Protein AF-A0A0C9UCW7-F1 (afdb_monomer)

Solvent-accessible surface area (backbone atoms only — not comparable to full-atom values): 13904 Å² total; per-residue (Å²): 140,73,69,70,62,65,52,54,57,61,51,59,76,50,68,80,67,6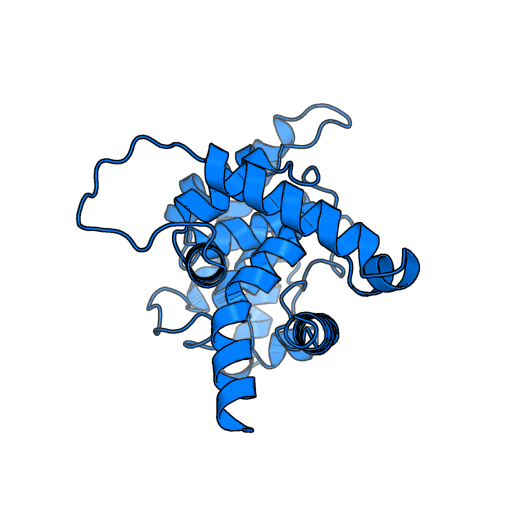1,83,73,72,43,72,81,56,73,83,50,54,68,42,32,43,27,44,17,28,56,47,42,40,68,34,33,22,35,77,17,57,32,49,74,73,65,67,60,83,39,90,41,69,68,52,44,50,55,51,55,77,72,48,62,65,72,41,45,43,35,65,54,65,86,50,74,72,55,95,45,53,49,78,86,49,52,63,59,33,50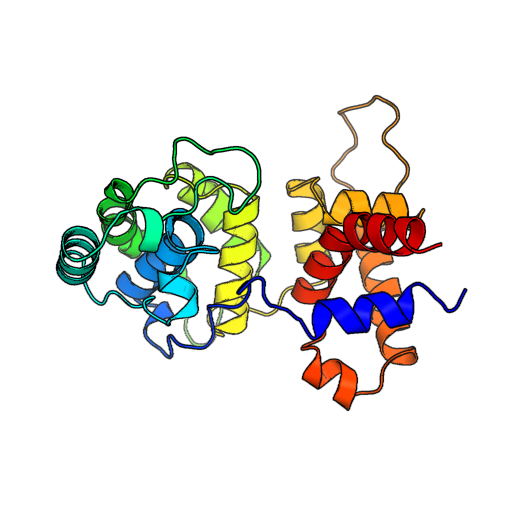,75,46,7,61,60,53,36,57,57,54,67,73,42,67,81,94,50,54,51,47,35,51,60,43,24,52,47,37,35,67,56,22,67,76,38,72,53,33,46,66,69,49,17,49,51,51,34,52,35,32,28,68,56,68,62,27,36,77,68,51,62,66,43,52,22,48,48,38,66,69,62,63,44,46,35,42,52,21,38,31,71,72,68,74,38,79,76,84,78,89,66,92,76,70,70,96,72,42,61,71,50,29,53,48,53,51,51,49,54,53,50,49,62,74,73,43,55,73,65,56,34,57,76,60,55,70,45,72,66,51,47,45,52,50,28,37,43,43,60,63,50,48,57,54,56,60,73,74,107

Radius of gyration: 18.74 Å; Cα contacts (8 Å, |Δi|>4): 284; chains: 1; bounding box: 53×43×48 Å

Nearest PDB structures (foldseek):
  8ji5-assembly1_B  TM=1.552E-01  e=1.753E+00  Aetokthonos hydrillicola Thurmond2011
  4okm-assembly4_D  TM=1.908E-01  e=3.354E+00  Streptomyces pristinaespiralis ATCC 25486

Sequence (247 aa):
MTRPVLCLHADVSKDKDGLLPAREFGDTRVATEGFANACIIRAILFRTEAARQGHVNFPSLDSWSTFVDGHDERFYFNPKAYGNNTKQRLSTNGPIFFESGHYWEEFLASYQGDKKPSFRTTFDWIRTRGAKLPGIGDLTAYLLAGDYVYAGVVMEPEVNEVAYAIYTLKAGAWAGLIHLGILAEREGNRNHKKDTTAIQSALEQIMCHMKNVFTKDERAQMKWDLIMLEHSLCKLKRLKDRVMACI

Secondary structure (DSSP, 8-state):
--HHHHHHHHHHTT-TT----TTTTGGGGSSHHHHHHHHHIIIIITTSHHHHTT----SSHHHHHHHHHTS-HHHH--TTTTSS--TT--GGGHHHHHHHHHHHHHHHHTS-TT----HHHHHHHHHHHHTTSTT--HHHHHHHHHHHHHTTSSPPPPHHHHHHHHHHH-SHHHHHHHHTTSSPP--S-TT-----HHHHHHHHHHHHHHHHHS-HHHHHHTT-SHHHHHHHHHHHHHHHHHHHHT-

Organism: Sphaerobolus stellatus (strain SS14) (NCBI:txid990650)

Mean predicted aligned error: 8.69 Å

Foldseek 3Di:
DPPLVVLLLVVLLCVVQCLQLQPPPAPCCLFLQVQLLLCLCLLAQGPAQCSVVVVRHQPDPVSLVCVPVVDDSRRRGDLQSPHHRAPQSDSVLSVVSSVCSVVSNVVLVVADDLDAAALQVQLVVCQVVVVVRGRSHSVSSNSSSVSCCSNVRHPAHDLVSLLLSCLVVVALLVVLCVVVVQDPDDDPDPDDDPDSPSVSVVLVVVLVVCPVVDDPVSCVSSVPGSSSSSVSSSCSVVSVVVVVVVD

pLDDT: mean 78.22, std 18.04, range [29.7, 96.94]

Structure (mmCIF, N/CA/C/O backbone):
data_AF-A0A0C9UCW7-F1
#
_entry.id   AF-A0A0C9UCW7-F1
#
loop_
_atom_site.group_PDB
_atom_site.id
_atom_site.type_symbol
_atom_site.label_atom_id
_atom_site.label_alt_id
_atom_site.label_comp_id
_atom_site.label_asym_id
_atom_site.label_entity_id
_atom_site.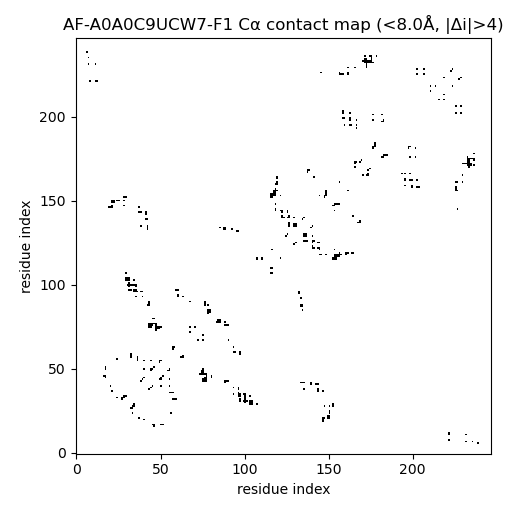label_seq_id
_atom_site.pdbx_PDB_ins_code
_atom_site.Cartn_x
_atom_site.Cartn_y
_atom_site.Cartn_z
_atom_site.occupancy
_atom_site.B_iso_or_equiv
_atom_site.auth_seq_id
_atom_site.auth_comp_id
_atom_site.auth_asym_id
_atom_site.auth_atom_id
_atom_site.pdbx_PDB_model_num
ATOM 1 N N . MET A 1 1 ? -30.332 1.664 14.214 1.00 36.28 1 MET A N 1
ATOM 2 C CA . MET A 1 1 ? -29.010 1.909 13.584 1.00 36.28 1 MET A CA 1
ATOM 3 C C . MET A 1 1 ? -28.554 0.736 12.689 1.00 36.28 1 MET A C 1
ATOM 5 O O . MET A 1 1 ? -27.379 0.423 12.634 1.00 36.28 1 MET A O 1
ATOM 9 N N . THR A 1 2 ? -29.450 0.096 11.929 1.00 34.47 2 THR A N 1
ATOM 10 C CA . THR A 1 2 ? -29.206 -1.210 11.265 1.00 34.47 2 THR A CA 1
ATOM 11 C C . THR A 1 2 ? -28.870 -1.147 9.764 1.00 34.47 2 THR A C 1
ATOM 13 O O . THR A 1 2 ? -28.476 -2.150 9.181 1.00 34.47 2 THR A O 1
ATOM 16 N N . ARG A 1 3 ? -28.989 0.019 9.112 1.00 31.97 3 ARG A N 1
ATOM 17 C CA . ARG A 1 3 ? -28.773 0.185 7.656 1.00 31.97 3 ARG A CA 1
ATOM 18 C C . ARG A 1 3 ? -27.311 0.301 7.165 1.00 31.97 3 ARG A C 1
ATOM 20 O O . ARG A 1 3 ? -27.053 -0.180 6.064 1.00 31.97 3 ARG A O 1
ATOM 27 N N . PRO A 1 4 ? -26.343 0.879 7.908 1.00 29.70 4 PRO A N 1
ATOM 28 C CA . PRO A 1 4 ? -24.961 1.023 7.414 1.00 29.70 4 PRO A CA 1
ATOM 29 C C . PRO A 1 4 ? -24.238 -0.319 7.195 1.00 29.70 4 PRO A C 1
ATOM 31 O O . PRO A 1 4 ? -23.393 -0.444 6.313 1.00 29.70 4 PRO A O 1
ATOM 34 N N . VAL A 1 5 ? -24.609 -1.332 7.981 1.00 33.69 5 VAL A N 1
ATOM 35 C CA . VAL A 1 5 ? -23.942 -2.639 8.075 1.00 33.69 5 VAL A CA 1
ATOM 36 C C . VAL A 1 5 ? -24.180 -3.520 6.842 1.00 33.69 5 VAL A C 1
ATOM 38 O O . VAL A 1 5 ? 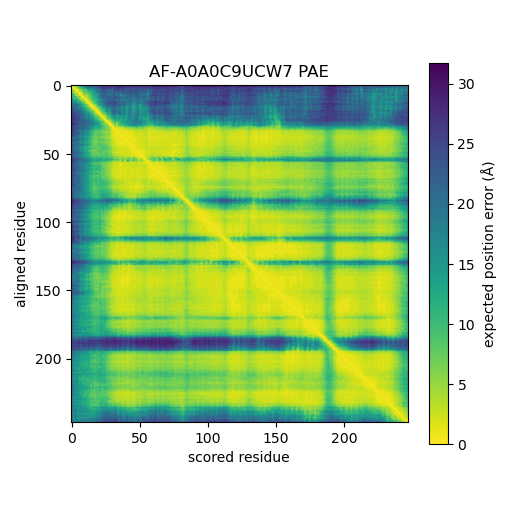-23.239 -4.098 6.305 1.00 33.69 5 VAL A O 1
ATOM 41 N N . LEU A 1 6 ? -25.416 -3.559 6.332 1.00 29.81 6 LEU A N 1
ATOM 42 C CA . LEU A 1 6 ? -25.769 -4.269 5.091 1.00 29.81 6 LEU A CA 1
ATOM 43 C C . LEU A 1 6 ? -25.051 -3.695 3.857 1.00 29.81 6 LEU A C 1
ATOM 45 O O . LEU A 1 6 ? -24.806 -4.406 2.886 1.00 29.81 6 LEU A O 1
ATOM 49 N N . CYS A 1 7 ? -24.684 -2.413 3.903 1.00 34.72 7 CYS A N 1
ATOM 50 C CA . CYS A 1 7 ? -24.036 -1.724 2.792 1.00 34.72 7 CYS A CA 1
ATOM 51 C C . CYS A 1 7 ? -22.522 -2.011 2.728 1.00 34.72 7 CYS A C 1
ATOM 53 O O . CYS A 1 7 ? -21.980 -2.123 1.631 1.00 34.72 7 CYS A O 1
ATOM 55 N N . LEU A 1 8 ? -21.851 -2.205 3.874 1.00 30.16 8 LEU A N 1
ATOM 56 C CA . LEU A 1 8 ? -20.453 -2.668 3.926 1.00 30.16 8 LEU A CA 1
ATOM 57 C C . LEU A 1 8 ? -20.304 -4.070 3.307 1.00 30.16 8 LEU A C 1
ATOM 59 O O . LEU A 1 8 ? -19.376 -4.315 2.543 1.00 30.16 8 LEU A O 1
ATOM 63 N N . HIS A 1 9 ? -21.265 -4.963 3.554 1.00 30.88 9 HIS A N 1
ATOM 64 C CA . HIS A 1 9 ? -21.284 -6.323 3.002 1.00 30.88 9 HIS A CA 1
ATOM 65 C C . HIS A 1 9 ? -21.362 -6.358 1.454 1.00 30.88 9 HIS A C 1
ATOM 67 O O . HIS A 1 9 ? -20.766 -7.219 0.802 1.00 30.88 9 HIS A O 1
ATOM 73 N N . ALA A 1 10 ? -22.063 -5.400 0.834 1.00 30.42 10 ALA A N 1
ATOM 74 C CA . ALA A 1 10 ? -22.282 -5.362 -0.617 1.00 30.42 10 ALA A CA 1
ATOM 75 C C . ALA A 1 10 ? -21.091 -4.820 -1.435 1.00 30.42 10 ALA A C 1
ATOM 77 O O . ALA A 1 10 ? -20.940 -5.207 -2.595 1.00 30.42 10 ALA A O 1
ATOM 78 N N . ASP A 1 11 ? -20.261 -3.944 -0.857 1.00 35.44 11 ASP A N 1
ATOM 79 C CA . ASP A 1 11 ? -19.046 -3.424 -1.508 1.00 35.44 11 ASP A CA 1
ATOM 80 C C . ASP A 1 11 ? -17.813 -4.294 -1.198 1.00 35.44 11 ASP A C 1
ATOM 82 O O . ASP A 1 11 ? -16.973 -4.470 -2.077 1.00 35.44 11 ASP A O 1
ATOM 86 N N . VAL A 1 12 ? -17.733 -4.931 -0.018 1.00 36.75 12 VAL A N 1
ATOM 87 C CA . VAL A 1 12 ? -16.651 -5.888 0.305 1.00 36.75 12 VAL A CA 1
ATOM 88 C C . VAL A 1 12 ? -16.738 -7.157 -0.556 1.00 36.75 12 VAL A C 1
ATOM 90 O O . VAL A 1 12 ? -15.719 -7.659 -1.019 1.00 36.75 12 VAL A O 1
ATOM 93 N N . SER A 1 13 ? -17.949 -7.647 -0.852 1.00 32.16 13 SER A N 1
ATOM 94 C CA . SER A 1 13 ? -18.163 -8.787 -1.769 1.00 32.16 13 SER A CA 1
ATOM 95 C C . SER A 1 13 ? -17.951 -8.444 -3.251 1.00 32.16 13 SER A C 1
ATOM 97 O O . SER A 1 13 ? -17.871 -9.337 -4.095 1.00 32.16 13 SER A O 1
ATOM 99 N N . LYS A 1 14 ? -17.835 -7.153 -3.583 1.00 36.72 14 LYS A N 1
ATOM 100 C CA . LYS A 1 14 ? -17.571 -6.639 -4.929 1.00 36.72 14 LYS A CA 1
ATOM 101 C C . LYS A 1 14 ? -16.254 -5.872 -4.951 1.00 36.72 14 LYS A C 1
ATOM 103 O O . LYS A 1 14 ? -16.239 -4.739 -5.436 1.00 36.72 14 LYS A O 1
ATOM 108 N N . ASP A 1 15 ? -15.147 -6.485 -4.529 1.00 43.28 15 ASP A N 1
ATOM 109 C CA . ASP A 1 15 ? -13.806 -5.998 -4.893 1.00 43.28 15 ASP A CA 1
ATOM 110 C C . ASP A 1 15 ? -13.575 -6.138 -6.417 1.00 43.28 15 ASP A C 1
ATOM 112 O O . ASP A 1 15 ? -12.731 -6.874 -6.913 1.00 43.28 15 ASP A O 1
ATOM 116 N N . LYS A 1 16 ? -14.377 -5.405 -7.197 1.00 40.59 16 LYS A N 1
ATOM 117 C CA . LYS A 1 16 ? -14.210 -5.124 -8.624 1.00 40.59 16 LYS A CA 1
ATOM 118 C C . LYS A 1 16 ? -13.071 -4.131 -8.854 1.00 40.59 16 LYS A C 1
ATOM 120 O O . LYS A 1 16 ? -12.774 -3.791 -9.998 1.00 40.59 16 LYS A O 1
ATOM 125 N N . ASP A 1 17 ? -12.495 -3.609 -7.773 1.00 46.53 17 ASP A N 1
ATOM 126 C CA . ASP A 1 17 ? -11.421 -2.634 -7.800 1.00 46.53 17 ASP A CA 1
ATOM 127 C C . ASP A 1 17 ? -10.050 -3.305 -7.993 1.00 46.53 17 ASP A C 1
ATOM 129 O O . ASP A 1 17 ? -9.079 -2.585 -8.234 1.00 46.53 17 ASP A O 1
ATOM 133 N N . GLY A 1 18 ? -9.980 -4.648 -7.948 1.00 48.56 18 GLY A N 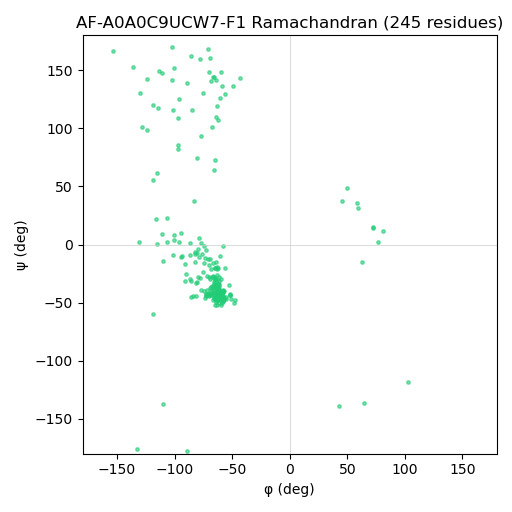1
ATOM 134 C CA . GLY A 1 18 ? -8.757 -5.416 -8.195 1.00 48.56 18 GLY A CA 1
ATOM 135 C C . GLY A 1 18 ? -7.656 -5.037 -7.212 1.00 48.56 18 GLY A C 1
ATOM 136 O O . GLY A 1 18 ? -6.484 -4.977 -7.580 1.00 48.56 18 GLY A O 1
ATOM 137 N N . LEU A 1 19 ? -8.041 -4.661 -5.987 1.00 44.34 19 LEU A N 1
ATOM 138 C CA . LEU A 1 19 ? -7.133 -4.062 -5.018 1.00 44.34 19 LEU A CA 1
ATOM 139 C C . LEU A 1 19 ? -6.250 -5.079 -4.320 1.00 44.34 19 LEU A C 1
ATOM 141 O O . LEU A 1 19 ? -5.285 -4.652 -3.699 1.00 44.34 19 LEU A O 1
ATOM 145 N N . LEU A 1 20 ? -6.519 -6.372 -4.482 1.00 48.31 20 LEU A N 1
ATOM 146 C CA . LEU A 1 20 ? -5.667 -7.460 -4.021 1.00 48.31 20 LEU A CA 1
ATOM 147 C C . LEU A 1 20 ? -5.120 -8.264 -5.218 1.00 48.31 20 LEU A C 1
ATOM 149 O O . LEU A 1 20 ? -5.403 -9.457 -5.322 1.00 48.31 20 LEU A O 1
ATOM 153 N N . PRO A 1 21 ? -4.329 -7.657 -6.131 1.00 43.69 21 PRO A N 1
ATOM 154 C CA . PRO A 1 21 ? -3.695 -8.393 -7.239 1.00 43.69 21 PRO A CA 1
ATOM 155 C C . PRO A 1 21 ? -2.688 -9.435 -6.717 1.00 43.69 21 PRO A C 1
ATOM 157 O O . PRO A 1 21 ? -2.256 -10.361 -7.396 1.00 43.69 21 PRO A O 1
ATOM 160 N N . ALA A 1 22 ? -2.321 -9.290 -5.452 1.00 44.56 22 ALA A N 1
ATOM 161 C CA . ALA A 1 22 ? -1.230 -9.941 -4.790 1.00 44.56 22 ALA A CA 1
ATOM 162 C C . ALA A 1 22 ? -1.549 -11.354 -4.282 1.00 44.56 22 ALA A C 1
ATOM 164 O O . ALA A 1 22 ? -0.964 -11.757 -3.287 1.00 44.56 22 ALA A O 1
ATOM 165 N N . ARG A 1 23 ? -2.326 -12.197 -4.967 1.00 45.34 23 ARG A N 1
ATOM 166 C CA . ARG A 1 23 ? -2.323 -13.651 -4.652 1.00 45.34 23 ARG A CA 1
ATOM 167 C C . ARG A 1 23 ? -1.692 -14.540 -5.724 1.00 45.34 23 ARG A C 1
ATOM 169 O O . ARG A 1 23 ? -1.294 -15.649 -5.401 1.00 45.34 23 ARG A O 1
ATOM 176 N N . GLU A 1 24 ? -1.463 -14.034 -6.933 1.00 43.66 24 GLU A N 1
ATOM 177 C CA . GLU A 1 24 ? -1.055 -14.872 -8.077 1.00 43.66 24 GLU A CA 1
ATOM 178 C C . GLU A 1 24 ? 0.463 -14.979 -8.320 1.00 43.66 24 GLU A C 1
ATOM 180 O O . GLU A 1 24 ? 0.881 -15.548 -9.318 1.00 43.66 24 GLU A O 1
ATOM 185 N N . PHE A 1 25 ? 1.313 -14.492 -7.406 1.00 46.88 25 PHE A N 1
ATOM 186 C CA . PHE A 1 25 ? 2.774 -14.414 -7.657 1.00 46.88 25 PHE A CA 1
ATOM 187 C C . PHE A 1 25 ? 3.635 -15.372 -6.821 1.00 46.88 25 PHE A C 1
ATOM 189 O O . PHE A 1 25 ? 4.848 -15.240 -6.853 1.00 46.88 25 PHE A O 1
ATOM 196 N N . GLY A 1 26 ? 3.050 -16.317 -6.074 1.00 45.84 26 GLY A N 1
ATOM 197 C CA . GLY A 1 26 ? 3.812 -17.357 -5.353 1.00 45.84 26 GLY A CA 1
ATOM 198 C C . GLY A 1 26 ? 5.086 -16.859 -4.638 1.00 45.84 26 GLY A C 1
ATOM 199 O O . GLY A 1 26 ? 5.091 -15.767 -4.063 1.00 45.84 26 GLY A O 1
ATOM 200 N N . ASP A 1 27 ? 6.160 -17.650 -4.721 1.00 47.28 27 ASP A N 1
ATOM 201 C CA . ASP A 1 27 ? 7.468 -17.400 -4.088 1.00 47.28 27 ASP A CA 1
ATOM 202 C C . ASP A 1 27 ? 8.336 -16.326 -4.784 1.00 47.28 27 ASP A C 1
ATOM 204 O O . ASP A 1 27 ? 9.352 -15.906 -4.232 1.00 47.28 27 ASP A O 1
ATOM 208 N N . THR A 1 28 ? 7.960 -15.810 -5.964 1.00 54.97 28 THR A N 1
ATOM 209 C CA . THR A 1 28 ? 8.817 -14.883 -6.743 1.00 54.97 28 THR A CA 1
ATOM 210 C C . THR A 1 28 ? 8.831 -13.445 -6.213 1.00 54.97 28 THR A C 1
ATOM 212 O O . THR A 1 28 ? 9.495 -12.574 -6.762 1.00 54.97 28 THR A O 1
ATOM 215 N N . ARG A 1 29 ? 8.116 -13.165 -5.119 1.00 59.03 29 ARG A N 1
ATOM 216 C CA . ARG A 1 29 ? 7.924 -11.810 -4.556 1.00 59.03 29 ARG A CA 1
ATOM 217 C C . ARG A 1 29 ? 9.055 -11.307 -3.673 1.00 59.03 29 ARG A C 1
ATOM 219 O O . ARG A 1 29 ? 9.090 -10.122 -3.341 1.00 59.03 29 ARG A O 1
ATOM 226 N N . VAL A 1 30 ? 9.920 -12.218 -3.246 1.00 60.09 30 VAL A N 1
ATOM 227 C CA . VAL A 1 30 ? 11.149 -11.889 -2.519 1.00 60.09 30 VAL A CA 1
ATOM 228 C C . VAL A 1 30 ? 12.215 -11.384 -3.494 1.00 60.09 30 VAL A C 1
ATOM 230 O O . VAL A 1 30 ? 13.036 -10.557 -3.114 1.00 60.09 30 VAL A O 1
ATOM 233 N N . ALA A 1 31 ? 12.157 -11.836 -4.747 1.00 69.75 31 ALA A N 1
ATOM 234 C CA . ALA A 1 31 ? 13.117 -11.495 -5.782 1.00 69.75 31 ALA A CA 1
ATOM 235 C C . ALA A 1 31 ? 12.888 -10.091 -6.370 1.00 69.75 31 ALA A C 1
ATOM 237 O O . ALA A 1 31 ? 11.791 -9.519 -6.296 1.00 69.75 31 ALA A O 1
ATOM 238 N N . THR A 1 32 ? 13.939 -9.556 -6.985 1.00 77.38 32 THR A N 1
ATOM 239 C CA . THR A 1 32 ? 13.999 -8.263 -7.680 1.00 77.38 32 THR A CA 1
ATOM 240 C C . THR A 1 32 ? 12.824 -8.074 -8.638 1.00 77.38 32 THR A C 1
ATOM 242 O O . THR A 1 32 ? 12.137 -7.049 -8.600 1.00 77.38 32 THR A O 1
ATOM 245 N N . GLU A 1 33 ? 12.535 -9.077 -9.466 1.00 79.44 33 GLU A N 1
ATOM 246 C CA . GLU A 1 33 ? 11.423 -9.058 -10.412 1.00 79.44 33 GLU A CA 1
ATOM 247 C C . GLU A 1 33 ? 10.067 -9.025 -9.702 1.00 79.44 33 GLU A C 1
ATOM 249 O O . GLU A 1 33 ? 9.146 -8.351 -10.159 1.00 79.44 33 GLU A O 1
ATOM 254 N N . GLY A 1 34 ? 9.937 -9.672 -8.544 1.00 84.19 34 GLY A N 1
ATOM 255 C CA . GLY A 1 34 ? 8.726 -9.634 -7.732 1.00 84.19 34 GLY A CA 1
ATOM 256 C C . GLY A 1 34 ? 8.382 -8.227 -7.256 1.00 84.19 34 GLY A C 1
ATOM 257 O O . GLY A 1 34 ? 7.225 -7.805 -7.336 1.00 84.19 34 GLY A O 1
ATOM 258 N N . PHE A 1 35 ? 9.394 -7.477 -6.813 1.00 87.75 35 PHE A N 1
ATOM 259 C CA . PHE A 1 35 ? 9.235 -6.069 -6.450 1.00 87.75 35 PHE A CA 1
ATOM 260 C C . PHE A 1 35 ? 8.891 -5.194 -7.649 1.00 87.75 35 PHE A C 1
ATOM 262 O O . PHE A 1 35 ? 7.942 -4.407 -7.586 1.00 87.75 35 PHE A O 1
ATOM 269 N N . ALA A 1 36 ? 9.589 -5.389 -8.769 1.00 89.62 36 ALA A N 1
ATOM 270 C CA . ALA A 1 36 ? 9.302 -4.662 -9.997 1.00 89.62 36 ALA A CA 1
ATOM 271 C C . ALA A 1 36 ? 7.847 -4.864 -10.449 1.00 89.62 36 ALA A C 1
ATOM 273 O O . ALA A 1 36 ? 7.145 -3.892 -10.726 1.00 89.62 36 ALA A O 1
ATOM 274 N N . ASN A 1 37 ? 7.359 -6.107 -10.432 1.00 88.81 37 ASN A N 1
ATOM 275 C CA . ASN A 1 37 ? 5.978 -6.440 -10.771 1.00 88.81 37 ASN A CA 1
ATOM 276 C C . ASN A 1 37 ? 4.970 -5.770 -9.837 1.00 88.81 37 ASN A C 1
ATOM 278 O O . ASN A 1 37 ? 4.021 -5.145 -10.311 1.00 88.81 37 ASN A O 1
ATOM 282 N N . ALA A 1 38 ? 5.186 -5.826 -8.520 1.00 88.62 38 ALA A N 1
ATOM 283 C CA . ALA A 1 38 ? 4.303 -5.165 -7.562 1.00 88.62 38 ALA A CA 1
ATOM 284 C C . ALA A 1 38 ? 4.208 -3.651 -7.839 1.00 88.62 38 ALA A C 1
ATOM 286 O O . ALA A 1 38 ? 3.108 -3.086 -7.903 1.00 88.62 38 ALA A O 1
ATOM 287 N N . CYS A 1 39 ? 5.347 -3.000 -8.097 1.00 90.50 39 CYS A N 1
ATOM 288 C CA . CYS A 1 39 ? 5.389 -1.595 -8.488 1.00 90.50 39 CYS A CA 1
ATOM 289 C C . CYS A 1 39 ? 4.683 -1.338 -9.824 1.00 90.50 39 CYS A C 1
ATOM 291 O O . CYS A 1 39 ? 3.856 -0.432 -9.884 1.00 90.50 39 CYS A O 1
ATOM 293 N N . ILE A 1 40 ? 4.933 -2.130 -10.870 1.00 90.44 40 ILE A N 1
ATOM 294 C CA . ILE A 1 40 ? 4.279 -1.996 -12.183 1.00 90.44 40 ILE A CA 1
ATOM 295 C C . ILE A 1 40 ? 2.761 -2.119 -12.044 1.00 90.44 40 ILE A C 1
ATOM 297 O O . ILE A 1 40 ? 2.016 -1.287 -12.567 1.00 90.44 40 ILE A O 1
ATOM 301 N N . ILE A 1 41 ? 2.281 -3.098 -11.281 1.00 88.81 41 ILE A N 1
ATOM 302 C CA . ILE A 1 41 ? 0.850 -3.306 -11.066 1.00 88.81 41 ILE A CA 1
ATOM 303 C C . ILE A 1 41 ? 0.235 -2.090 -10.389 1.00 88.81 41 ILE A C 1
ATOM 305 O O . ILE A 1 41 ? -0.766 -1.550 -10.860 1.00 88.81 41 ILE A O 1
ATOM 309 N N . ARG A 1 42 ? 0.832 -1.615 -9.295 1.00 87.69 42 ARG A N 1
ATOM 310 C CA . ARG A 1 42 ? 0.263 -0.505 -8.529 1.00 87.69 42 ARG A CA 1
ATOM 311 C C . ARG A 1 42 ? 0.433 0.843 -9.218 1.00 87.69 42 ARG A C 1
ATOM 313 O O . ARG A 1 42 ? -0.502 1.646 -9.209 1.00 87.69 42 ARG A O 1
ATOM 320 N N . ALA A 1 43 ? 1.581 1.095 -9.834 1.00 88.38 43 ALA A N 1
ATOM 321 C CA . ALA A 1 43 ? 1.931 2.373 -10.438 1.00 88.38 43 ALA A CA 1
ATOM 322 C C . ALA A 1 43 ? 1.449 2.512 -11.882 1.00 88.38 43 ALA A C 1
ATOM 324 O O . ALA A 1 43 ? 1.130 3.626 -12.277 1.00 88.38 43 ALA A O 1
ATOM 325 N N . ILE A 1 44 ? 1.328 1.434 -12.657 1.00 89.12 44 ILE A N 1
ATOM 326 C CA . ILE A 1 44 ? 1.005 1.506 -14.092 1.00 89.12 44 ILE A CA 1
ATOM 327 C C . ILE A 1 44 ? -0.314 0.783 -14.383 1.00 89.12 44 ILE A C 1
ATOM 329 O O . ILE A 1 44 ? -1.280 1.432 -14.791 1.00 89.12 44 ILE A O 1
ATOM 333 N N . LEU A 1 45 ? -0.400 -0.517 -14.078 1.00 88.31 45 LEU A N 1
ATOM 334 C CA . LEU A 1 45 ? -1.520 -1.372 -14.502 1.00 88.31 45 LEU A CA 1
ATOM 335 C C . LEU A 1 45 ? -2.788 -1.246 -13.639 1.00 88.31 45 LEU A C 1
ATOM 337 O O . LEU A 1 45 ? -3.824 -1.827 -13.953 1.00 88.31 45 LEU A O 1
ATOM 341 N N . PHE A 1 46 ? -2.752 -0.518 -12.524 1.00 86.00 46 PHE A N 1
ATOM 342 C CA . PHE A 1 46 ? -3.889 -0.506 -11.606 1.00 86.00 46 PHE A CA 1
ATOM 343 C C . PHE A 1 46 ? -5.163 0.023 -12.290 1.00 86.00 46 PHE A C 1
ATOM 345 O O . PHE A 1 46 ? -5.173 1.133 -12.833 1.00 86.00 46 PHE A O 1
ATOM 352 N N . ARG A 1 47 ? -6.249 -0.766 -12.215 1.00 83.06 47 ARG A N 1
ATOM 353 C CA . ARG A 1 47 ? -7.549 -0.541 -12.884 1.00 83.06 47 ARG A CA 1
ATOM 354 C C . ARG A 1 47 ? -7.472 -0.433 -14.413 1.00 83.06 47 ARG A C 1
ATOM 356 O O . ARG A 1 47 ? -8.222 0.356 -15.001 1.00 83.06 47 ARG A O 1
ATOM 363 N N . THR A 1 48 ? -6.592 -1.195 -15.047 1.00 85.69 48 THR A N 1
ATOM 364 C CA . THR A 1 48 ? -6.497 -1.299 -16.510 1.00 85.69 48 THR A CA 1
ATOM 365 C C . THR A 1 48 ? -7.127 -2.593 -17.002 1.00 85.69 48 THR A C 1
ATOM 367 O O . THR A 1 48 ? -7.505 -3.450 -16.201 1.00 85.69 48 THR A O 1
ATOM 370 N N . GLU A 1 49 ? -7.290 -2.719 -18.315 1.00 86.44 49 GLU A N 1
ATOM 371 C CA . GLU A 1 49 ? -7.817 -3.946 -18.906 1.00 86.44 49 GLU A CA 1
ATOM 372 C C . GLU A 1 49 ? -6.793 -5.084 -18.828 1.00 86.44 49 GLU A C 1
ATOM 374 O O . GLU A 1 49 ? -7.151 -6.193 -18.443 1.00 86.44 49 GLU A O 1
ATOM 379 N N . ALA A 1 50 ? -5.510 -4.778 -19.039 1.00 85.44 50 ALA A N 1
ATOM 380 C CA . ALA A 1 50 ? -4.412 -5.722 -18.844 1.00 85.44 50 ALA A CA 1
ATOM 381 C C . ALA A 1 50 ? -4.451 -6.400 -17.464 1.00 85.44 50 ALA A C 1
ATOM 383 O O . ALA A 1 50 ? -4.378 -7.625 -17.365 1.00 85.44 50 ALA A O 1
ATOM 384 N N . ALA A 1 51 ? -4.643 -5.614 -16.397 1.00 82.81 51 ALA A N 1
ATOM 385 C CA . ALA A 1 51 ? -4.731 -6.151 -15.043 1.00 82.81 51 ALA A CA 1
ATOM 386 C C . ALA A 1 51 ? -5.972 -7.033 -14.826 1.00 82.81 51 ALA A C 1
ATOM 388 O O . ALA A 1 51 ? -5.899 -8.010 -14.087 1.00 82.81 51 ALA A O 1
ATOM 389 N N . ARG A 1 52 ? -7.108 -6.723 -15.470 1.00 80.56 52 ARG A N 1
ATOM 390 C CA . ARG A 1 52 ? -8.325 -7.555 -15.379 1.00 80.56 52 ARG A CA 1
ATOM 391 C C . ARG A 1 52 ? -8.176 -8.898 -16.081 1.00 80.56 52 ARG A C 1
ATOM 393 O O . ARG A 1 52 ? -8.812 -9.858 -15.665 1.00 80.56 52 ARG A O 1
ATOM 400 N N . GLN A 1 53 ? -7.361 -8.946 -17.129 1.00 79.00 53 GLN A N 1
ATOM 401 C CA . GLN A 1 53 ? -7.095 -10.154 -17.908 1.00 79.00 53 GLN A CA 1
ATOM 402 C C . GLN A 1 53 ? -5.954 -11.007 -17.327 1.00 79.00 53 GLN A C 1
ATOM 404 O O . GLN A 1 53 ? -5.624 -12.042 -17.894 1.00 79.00 53 GLN A O 1
ATOM 409 N N . GLY A 1 54 ? -5.355 -10.601 -16.198 1.00 69.94 54 GLY A N 1
ATOM 410 C CA . GLY A 1 54 ? -4.275 -11.350 -15.543 1.00 69.94 54 GLY A CA 1
ATOM 411 C C . GLY A 1 54 ? -2.887 -11.140 -16.161 1.00 69.94 54 GLY A C 1
ATOM 412 O O . GLY A 1 54 ? -1.941 -11.841 -15.806 1.00 69.94 54 GLY A O 1
ATOM 413 N N . HIS A 1 55 ? -2.714 -10.159 -17.054 1.00 65.50 55 HIS A N 1
ATOM 414 C CA . HIS A 1 55 ? -1.407 -9.803 -17.619 1.00 65.50 55 HIS A CA 1
ATOM 415 C C . HIS A 1 55 ? -0.615 -8.926 -16.646 1.00 65.50 55 HIS A C 1
ATOM 417 O O . HIS A 1 55 ? -0.531 -7.708 -16.807 1.00 65.50 55 HIS A O 1
ATOM 423 N N . VAL A 1 56 ? -0.089 -9.546 -15.590 1.00 72.19 56 VAL A N 1
ATOM 424 C CA . VAL A 1 56 ? 0.515 -8.818 -14.463 1.00 72.19 56 VAL A CA 1
ATOM 425 C C . VAL A 1 56 ? 1.894 -9.327 -14.044 1.00 72.19 56 VAL A C 1
ATOM 427 O O . VAL A 1 56 ? 2.448 -8.786 -13.093 1.00 72.19 56 VAL A O 1
ATOM 430 N N . ASN A 1 57 ? 2.453 -10.330 -14.732 1.00 83.00 57 ASN A N 1
ATOM 431 C CA . ASN A 1 57 ? 3.749 -10.920 -14.396 1.00 83.00 57 ASN A CA 1
ATOM 432 C C . ASN A 1 57 ? 4.780 -10.769 -15.522 1.00 83.00 57 ASN A C 1
ATOM 434 O O . ASN A 1 57 ? 4.593 -11.289 -16.622 1.00 83.00 57 ASN A O 1
ATOM 438 N N . PHE A 1 58 ? 5.884 -10.102 -15.205 1.00 87.19 58 PHE A N 1
ATOM 439 C CA . PHE A 1 58 ? 7.000 -9.782 -16.085 1.00 87.19 58 PHE A CA 1
ATOM 440 C C . PHE A 1 58 ? 8.294 -10.323 -15.459 1.00 87.19 58 PHE A C 1
ATOM 442 O O . PHE A 1 58 ? 8.843 -9.678 -14.563 1.00 87.19 58 PHE A O 1
ATOM 449 N N . PRO A 1 59 ? 8.794 -11.501 -15.877 1.00 86.31 59 PRO A N 1
ATOM 450 C CA . PRO A 1 59 ? 10.004 -12.096 -15.296 1.00 86.31 59 PRO A CA 1
ATOM 451 C C . PRO A 1 59 ? 11.285 -11.293 -15.569 1.00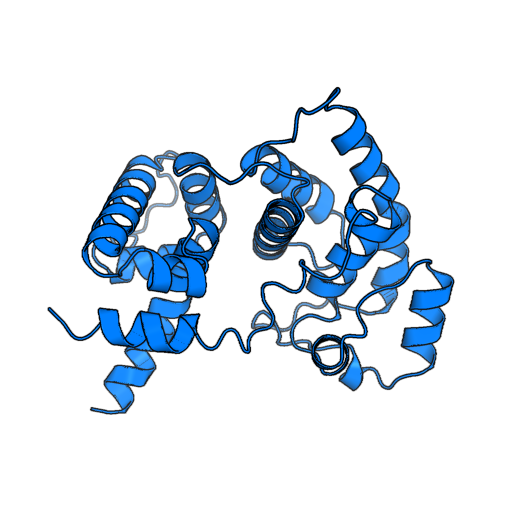 86.31 59 PRO A C 1
ATOM 453 O O . PRO A 1 59 ? 12.308 -11.532 -14.939 1.00 86.31 59 PRO A O 1
ATOM 456 N N . SER A 1 60 ? 11.260 -10.362 -16.523 1.00 90.88 60 SER A N 1
ATOM 457 C CA . SER A 1 60 ? 12.414 -9.539 -16.890 1.00 90.88 60 SER A CA 1
ATOM 458 C C . SER A 1 60 ? 11.998 -8.195 -17.483 1.00 90.88 60 SER A C 1
ATOM 460 O O . SER A 1 60 ? 10.854 -8.018 -17.917 1.00 90.88 60 SER A O 1
ATOM 462 N N . LEU A 1 61 ? 12.953 -7.270 -17.587 1.00 92.56 61 LEU A N 1
ATOM 463 C CA . LEU A 1 61 ? 12.742 -6.013 -18.300 1.00 92.56 61 LEU A CA 1
ATOM 464 C C . LEU A 1 61 ? 12.339 -6.247 -19.765 1.00 92.56 61 LEU A C 1
ATOM 466 O O . LEU A 1 61 ? 11.415 -5.602 -20.247 1.00 92.56 61 LEU A O 1
ATOM 470 N N . ASP A 1 62 ? 12.949 -7.220 -20.444 1.00 95.31 62 ASP A N 1
ATOM 471 C CA . ASP A 1 62 ? 12.602 -7.557 -21.832 1.00 95.31 62 ASP A CA 1
ATOM 472 C C . ASP A 1 62 ? 11.154 -8.040 -21.965 1.00 95.31 62 ASP A C 1
ATOM 474 O O . ASP A 1 62 ? 10.466 -7.693 -22.927 1.00 95.31 62 ASP A O 1
ATOM 478 N N . SER A 1 63 ? 10.658 -8.801 -20.982 1.00 92.69 63 SER A N 1
ATOM 479 C CA . SER A 1 63 ? 9.259 -9.245 -20.968 1.00 92.69 63 SER A CA 1
ATOM 480 C C . SER A 1 63 ? 8.282 -8.080 -20.777 1.00 92.69 63 SER A C 1
ATOM 482 O O . SER A 1 63 ? 7.229 -8.055 -21.415 1.00 92.69 63 SER A O 1
ATOM 484 N N . TRP A 1 64 ? 8.648 -7.086 -19.960 1.00 93.06 64 TRP A N 1
ATOM 485 C CA . TRP A 1 64 ? 7.883 -5.849 -19.809 1.00 93.06 64 TRP A CA 1
ATOM 486 C C . TRP A 1 64 ? 7.893 -5.023 -21.099 1.00 93.06 64 TRP A C 1
ATOM 488 O O . TRP A 1 64 ? 6.833 -4.608 -21.561 1.00 93.06 64 TRP A O 1
ATOM 498 N N . SER A 1 65 ? 9.062 -4.829 -21.713 1.00 94.19 65 SER A N 1
ATOM 499 C CA . SER A 1 65 ? 9.196 -4.089 -22.973 1.00 94.19 65 SER A CA 1
ATOM 500 C C . SER A 1 65 ? 8.386 -4.742 -24.093 1.00 94.19 65 SER A C 1
ATOM 502 O O . SER A 1 65 ? 7.578 -4.076 -24.729 1.00 94.19 65 SER A O 1
ATOM 504 N N . THR A 1 66 ? 8.489 -6.067 -24.246 1.00 94.88 66 THR A N 1
ATOM 505 C CA . THR A 1 66 ? 7.701 -6.836 -25.228 1.00 94.88 66 THR A CA 1
ATOM 506 C C . THR A 1 66 ? 6.197 -6.656 -25.011 1.00 94.88 66 THR A C 1
ATOM 508 O O . THR A 1 66 ? 5.435 -6.524 -25.967 1.00 94.88 66 THR A O 1
ATOM 511 N N . PHE A 1 67 ? 5.752 -6.638 -23.751 1.00 93.44 67 PHE A N 1
ATOM 512 C CA . PHE A 1 67 ? 4.352 -6.401 -23.420 1.00 93.44 67 PHE A CA 1
ATOM 513 C C . PHE A 1 67 ? 3.896 -4.988 -23.804 1.00 93.44 67 PHE A C 1
ATOM 515 O O . PHE A 1 67 ? 2.833 -4.847 -24.406 1.00 93.44 67 PHE A O 1
ATOM 522 N N . VAL A 1 68 ? 4.688 -3.963 -23.481 1.00 93.12 68 VAL A N 1
ATOM 523 C CA . VAL A 1 68 ? 4.382 -2.563 -23.815 1.00 93.12 68 VAL A CA 1
ATOM 524 C C . VAL A 1 68 ? 4.355 -2.351 -25.329 1.00 93.12 68 VAL A C 1
ATOM 526 O O . VAL A 1 68 ? 3.402 -1.766 -25.832 1.00 93.12 68 VAL A O 1
ATOM 529 N N . ASP A 1 69 ? 5.337 -2.883 -26.057 1.00 93.38 69 ASP A N 1
ATOM 530 C CA . ASP A 1 69 ? 5.437 -2.745 -27.516 1.00 93.38 69 ASP A CA 1
ATOM 531 C C . ASP A 1 69 ? 4.309 -3.487 -28.253 1.00 93.38 69 ASP A C 1
ATOM 533 O O . ASP A 1 69 ? 3.901 -3.099 -29.349 1.00 93.38 69 ASP A O 1
ATOM 537 N N . GLY A 1 70 ? 3.786 -4.558 -27.649 1.00 93.06 70 GLY A N 1
ATOM 538 C CA . GLY A 1 70 ? 2.721 -5.383 -28.217 1.00 93.06 70 GLY A CA 1
ATOM 539 C C . GLY A 1 70 ? 1.297 -4.855 -28.017 1.00 93.06 70 GLY A C 1
ATOM 540 O O . GLY A 1 70 ? 0.368 -5.450 -28.564 1.00 93.06 70 GLY A O 1
ATOM 541 N N . HIS A 1 71 ? 1.086 -3.783 -27.243 1.00 92.25 71 HIS A N 1
ATOM 542 C CA . HIS A 1 71 ? -0.256 -3.326 -26.857 1.00 92.25 71 HIS A CA 1
ATOM 543 C C . HIS A 1 71 ? -0.439 -1.803 -26.972 1.00 92.25 71 HIS A C 1
ATOM 545 O O . HIS A 1 71 ? 0.492 -1.024 -26.811 1.00 92.25 71 HIS A O 1
ATOM 551 N N . ASP A 1 72 ? -1.679 -1.353 -27.202 1.00 91.31 72 ASP A N 1
ATOM 552 C CA . ASP A 1 72 ? -2.039 0.073 -27.114 1.00 91.31 72 ASP A CA 1
ATOM 553 C C . ASP A 1 72 ? -1.966 0.550 -25.655 1.00 91.31 72 ASP A C 1
ATOM 555 O O . ASP A 1 72 ? -2.422 -0.147 -24.748 1.00 91.31 72 ASP A O 1
ATOM 559 N N . GLU A 1 73 ? -1.467 1.765 -25.416 1.00 88.62 73 GLU A N 1
ATOM 560 C CA . GLU A 1 73 ? -1.307 2.318 -24.065 1.00 88.62 73 GLU A CA 1
ATOM 561 C C . GLU A 1 73 ? -2.595 2.270 -23.227 1.00 88.62 73 GLU A C 1
ATOM 563 O O . GLU A 1 73 ? -2.553 1.977 -22.031 1.00 88.62 73 GLU A O 1
ATOM 568 N N . ARG A 1 74 ? -3.773 2.452 -23.836 1.00 88.06 74 ARG A N 1
ATOM 569 C CA . ARG A 1 74 ? -5.066 2.398 -23.127 1.00 88.06 74 ARG A CA 1
ATOM 570 C C . ARG A 1 74 ? -5.380 1.016 -22.554 1.00 88.06 74 ARG A C 1
ATOM 572 O O . ARG A 1 74 ? -6.212 0.917 -21.650 1.00 88.06 74 ARG A O 1
ATOM 579 N N . PHE A 1 75 ? -4.744 -0.040 -23.060 1.00 88.94 75 PHE A N 1
ATOM 580 C CA . PHE A 1 75 ? -4.896 -1.399 -22.547 1.00 88.94 75 PHE A CA 1
ATOM 581 C C . PHE A 1 75 ? -4.258 -1.556 -21.164 1.00 88.94 75 PHE A C 1
ATOM 583 O O . PHE A 1 75 ? -4.857 -2.158 -20.268 1.00 88.94 75 PHE A O 1
ATOM 590 N N . TYR A 1 76 ? -3.073 -0.975 -20.971 1.00 86.56 76 TYR A N 1
ATOM 591 C CA . TYR A 1 76 ? -2.243 -1.184 -19.786 1.00 86.56 76 TYR A CA 1
ATOM 592 C C . TYR A 1 76 ? -2.035 0.071 -18.931 1.00 86.56 76 TYR A C 1
ATOM 594 O O . TYR A 1 76 ? -1.380 -0.009 -17.895 1.00 86.56 76 TYR A O 1
ATOM 602 N N . PHE A 1 77 ? -2.607 1.218 -19.300 1.00 87.12 77 PHE A N 1
ATOM 603 C CA . PHE A 1 77 ? -2.471 2.460 -18.547 1.00 87.12 77 PHE A CA 1
ATOM 604 C C . PHE A 1 77 ? -3.820 3.136 -18.267 1.00 87.12 77 PHE A C 1
ATOM 606 O O . PHE A 1 77 ? -4.646 3.354 -19.152 1.00 87.12 77 PHE A O 1
ATOM 613 N N . ASN A 1 78 ? -4.041 3.504 -16.999 1.00 84.25 78 ASN A N 1
ATOM 614 C CA . ASN A 1 78 ? -5.215 4.260 -16.566 1.00 84.25 78 ASN A CA 1
ATOM 615 C C . ASN A 1 78 ? -4.791 5.499 -15.755 1.00 84.25 78 ASN A C 1
ATOM 617 O O . ASN A 1 78 ? -4.540 5.381 -14.546 1.00 84.25 78 ASN A O 1
ATOM 621 N N . PRO A 1 79 ? -4.790 6.705 -16.358 1.00 79.38 79 PRO A N 1
ATOM 622 C CA . PRO A 1 79 ? -4.350 7.931 -15.690 1.00 79.38 79 PRO A CA 1
ATOM 623 C C . PRO A 1 79 ? -5.209 8.315 -14.476 1.00 79.38 79 PRO A C 1
ATOM 625 O O . PRO A 1 79 ? -4.753 9.040 -13.596 1.00 79.38 79 PRO A O 1
ATOM 628 N N . LYS A 1 80 ? -6.451 7.820 -14.392 1.00 77.19 80 LYS A N 1
ATOM 629 C CA . LYS A 1 80 ? -7.423 8.186 -13.350 1.00 77.19 80 LYS A CA 1
ATOM 630 C C . LYS A 1 80 ? -7.545 7.156 -12.224 1.00 77.19 80 LYS A C 1
ATOM 632 O O . LYS A 1 80 ? -8.439 7.282 -11.386 1.00 77.19 80 LYS A O 1
ATOM 637 N N . ALA A 1 81 ? -6.687 6.132 -12.173 1.00 75.31 81 ALA A N 1
ATOM 638 C CA . ALA A 1 81 ? -6.909 5.000 -11.266 1.00 75.31 81 ALA A CA 1
ATOM 639 C C . ALA A 1 81 ? -6.938 5.379 -9.769 1.00 75.31 81 ALA A C 1
ATOM 641 O O . ALA A 1 81 ? -7.655 4.741 -8.997 1.00 75.31 81 ALA A O 1
ATOM 642 N N . TYR A 1 82 ? -6.237 6.449 -9.376 1.00 73.62 82 TYR A N 1
ATOM 643 C CA . TYR A 1 82 ? -6.245 6.998 -8.011 1.00 73.62 82 TYR A CA 1
ATOM 644 C C . TYR A 1 82 ? -6.821 8.424 -7.928 1.00 73.62 82 TYR A C 1
ATOM 646 O O . TYR A 1 82 ? -6.554 9.151 -6.974 1.00 73.62 82 TYR A O 1
ATOM 654 N N . GLY A 1 83 ? -7.637 8.836 -8.905 1.00 74.50 83 GLY A N 1
ATOM 655 C CA . GLY A 1 83 ? -8.234 10.173 -8.953 1.00 74.50 83 GLY A CA 1
ATOM 656 C C . GLY A 1 83 ? -7.534 11.094 -9.951 1.00 74.50 83 GLY A C 1
ATOM 657 O O . GLY A 1 83 ? -7.576 10.831 -11.151 1.00 74.50 83 GLY A O 1
ATOM 658 N N . ASN A 1 84 ? -6.953 12.199 -9.474 1.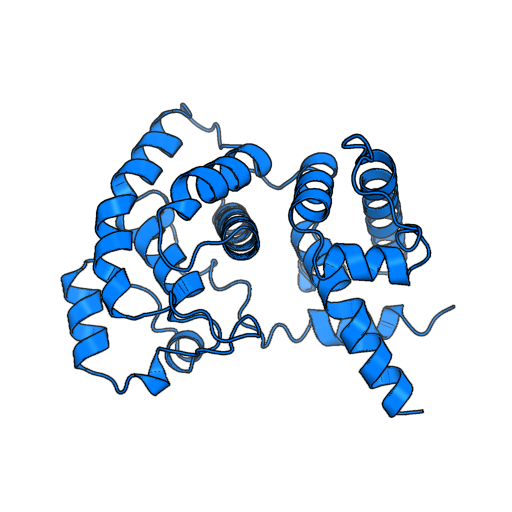00 65.38 84 ASN A N 1
ATOM 659 C CA . ASN A 1 84 ? -6.328 13.193 -10.351 1.00 65.38 84 ASN A CA 1
ATOM 660 C C . ASN A 1 84 ? -5.130 12.602 -11.102 1.00 65.38 84 ASN A C 1
ATOM 662 O O . ASN A 1 84 ? -4.357 11.827 -10.544 1.00 65.38 84 ASN A O 1
ATOM 666 N N . ASN A 1 85 ? -4.991 13.002 -12.369 1.00 60.31 85 ASN A N 1
ATOM 667 C CA . ASN A 1 85 ? -3.992 12.472 -13.287 1.00 60.31 85 ASN A CA 1
ATOM 668 C C . ASN A 1 85 ? -2.575 12.765 -12.771 1.00 60.31 85 ASN A C 1
ATOM 670 O O . ASN A 1 85 ? -2.125 13.915 -12.783 1.00 60.31 85 ASN A O 1
ATOM 674 N N . THR A 1 86 ? -1.880 11.743 -12.278 1.00 62.69 86 THR A N 1
ATOM 675 C CA . THR A 1 86 ? -0.499 11.884 -11.826 1.00 62.69 86 THR A CA 1
ATOM 676 C C . THR A 1 86 ? 0.427 11.728 -13.026 1.00 62.69 86 THR A C 1
ATOM 678 O O . THR A 1 86 ? 0.541 10.653 -13.606 1.00 62.69 86 THR A O 1
ATOM 681 N N . LYS A 1 87 ? 1.154 12.801 -13.369 1.00 65.62 87 LYS A N 1
ATOM 682 C CA . LYS A 1 87 ? 2.143 12.847 -14.470 1.00 65.62 87 LYS A CA 1
ATOM 683 C C . LYS A 1 87 ? 3.291 11.822 -14.349 1.00 65.62 87 LYS A C 1
ATOM 685 O O . LYS A 1 87 ? 4.173 11.802 -15.192 1.00 65.62 87 LYS A O 1
ATOM 690 N N . GLN A 1 88 ? 3.310 11.019 -13.286 1.00 72.75 88 GLN A N 1
ATOM 691 C CA . GLN A 1 88 ? 4.364 10.058 -12.967 1.00 72.75 88 GLN A CA 1
ATOM 692 C C . GLN A 1 88 ? 3.966 8.597 -13.200 1.00 72.75 88 GLN A C 1
ATOM 694 O O . GLN A 1 88 ? 4.752 7.705 -12.907 1.00 72.75 88 GLN A O 1
ATOM 699 N N . ARG A 1 89 ? 2.756 8.320 -13.690 1.00 72.81 89 ARG A N 1
ATOM 700 C CA . ARG A 1 89 ? 2.348 6.959 -14.053 1.00 72.81 89 ARG A CA 1
ATOM 701 C C . ARG A 1 89 ? 2.565 6.808 -15.555 1.00 72.81 89 ARG A C 1
ATOM 703 O O . ARG A 1 89 ? 1.673 7.110 -16.328 1.00 72.81 89 ARG A O 1
ATOM 710 N N . LEU A 1 90 ? 3.784 6.459 -15.952 1.00 80.88 90 LEU A N 1
ATOM 711 C CA . LEU A 1 90 ? 4.189 6.294 -17.350 1.00 80.88 90 LEU A CA 1
ATOM 712 C C . LEU A 1 90 ? 4.752 4.884 -17.532 1.00 80.88 90 LEU A C 1
ATOM 714 O O . LEU A 1 90 ? 5.457 4.393 -16.648 1.00 80.88 90 LEU A O 1
ATOM 718 N N . SER A 1 91 ? 4.475 4.241 -18.668 1.00 79.00 91 SER A N 1
ATOM 719 C CA . SER A 1 91 ? 5.043 2.921 -18.992 1.00 79.00 91 SER A CA 1
ATOM 720 C C . SER A 1 91 ? 6.570 2.936 -19.049 1.00 79.00 91 SER A C 1
ATOM 722 O O . SER A 1 91 ? 7.217 1.960 -18.670 1.00 79.00 91 SER A O 1
ATOM 724 N N . THR A 1 92 ? 7.148 4.082 -19.414 1.00 86.50 92 THR A N 1
ATOM 725 C CA . THR A 1 92 ? 8.594 4.341 -19.428 1.00 86.50 92 THR A CA 1
ATOM 726 C C . THR A 1 92 ? 9.258 4.213 -18.057 1.00 86.50 92 THR A C 1
ATOM 728 O O . THR A 1 92 ? 10.480 4.222 -17.980 1.00 86.50 92 THR A O 1
ATOM 731 N N . ASN A 1 93 ? 8.488 4.096 -16.970 1.00 89.69 93 ASN A N 1
ATOM 732 C CA . ASN A 1 93 ? 9.025 3.905 -15.623 1.00 89.69 93 ASN A CA 1
ATOM 733 C C . ASN A 1 93 ? 9.287 2.432 -15.273 1.00 89.69 93 ASN A C 1
ATOM 735 O O . ASN A 1 93 ? 9.913 2.173 -14.251 1.00 89.69 93 ASN A O 1
ATOM 739 N N . GLY A 1 94 ? 8.847 1.475 -16.101 1.00 90.31 94 GLY A N 1
ATOM 740 C CA . GLY A 1 94 ? 9.120 0.045 -15.905 1.00 90.31 94 GLY A CA 1
ATOM 741 C C . GLY A 1 94 ? 10.594 -0.288 -15.628 1.00 90.31 94 GLY A C 1
ATOM 742 O O . GLY A 1 94 ? 10.855 -0.928 -14.609 1.00 90.31 94 GLY A O 1
ATOM 743 N N . PRO A 1 95 ? 11.560 0.194 -16.443 1.00 93.25 95 PRO A N 1
ATOM 744 C CA . PRO A 1 95 ? 12.991 -0.004 -16.195 1.00 93.25 95 PRO A CA 1
ATOM 745 C C . PRO A 1 95 ? 13.434 0.400 -14.784 1.00 93.25 95 PRO A C 1
ATOM 747 O O . PRO A 1 95 ? 14.125 -0.364 -14.121 1.00 93.25 95 PRO A O 1
ATOM 750 N N . ILE A 1 96 ? 12.950 1.542 -14.282 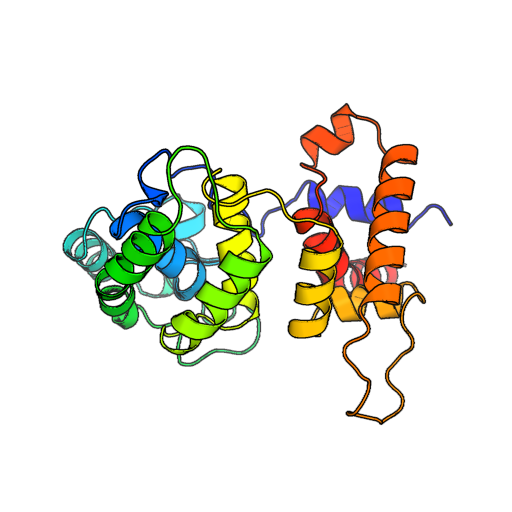1.00 92.94 96 ILE A N 1
ATOM 751 C CA . ILE A 1 96 ? 13.298 2.054 -12.946 1.00 92.94 96 ILE A CA 1
ATOM 752 C C . ILE A 1 96 ? 12.857 1.074 -11.852 1.00 92.94 96 ILE A C 1
ATOM 754 O O . ILE A 1 96 ? 13.549 0.915 -10.848 1.00 92.94 96 ILE A O 1
ATOM 758 N N . PHE A 1 97 ? 11.716 0.400 -12.023 1.00 91.94 97 PHE A N 1
ATOM 759 C CA . PHE A 1 97 ? 11.250 -0.579 -11.042 1.00 91.94 97 PHE A CA 1
ATOM 760 C C . PHE A 1 97 ? 12.131 -1.831 -11.018 1.00 91.94 97 PHE A C 1
ATOM 762 O O . PHE A 1 97 ? 12.500 -2.268 -9.928 1.00 91.94 97 PHE A O 1
ATOM 769 N N . PHE A 1 98 ? 12.532 -2.349 -12.184 1.00 91.75 98 PHE A N 1
ATOM 770 C CA . PHE A 1 98 ? 13.486 -3.463 -12.273 1.00 91.75 98 PHE A CA 1
ATOM 771 C C . PHE A 1 98 ? 14.851 -3.095 -11.684 1.00 91.75 98 PHE A C 1
ATOM 773 O O . PHE A 1 98 ? 15.376 -3.838 -10.860 1.00 91.75 98 PHE A O 1
ATOM 780 N N . GLU A 1 99 ? 15.377 -1.914 -12.014 1.00 91.56 99 GLU A N 1
ATOM 781 C CA . GLU A 1 99 ? 16.631 -1.392 -11.453 1.00 91.56 99 GLU A CA 1
ATOM 782 C C . GLU A 1 99 ? 16.574 -1.157 -9.941 1.00 91.56 99 GLU A C 1
ATOM 784 O O . GLU A 1 99 ? 17.613 -1.034 -9.309 1.00 91.56 99 GLU A O 1
ATOM 789 N N . SER A 1 100 ? 15.383 -1.045 -9.349 1.00 89.31 100 SER A N 1
ATOM 790 C CA . SER A 1 100 ? 15.225 -0.793 -7.915 1.00 89.31 100 SER A CA 1
ATOM 791 C C . SER A 1 100 ? 15.032 -2.050 -7.069 1.00 89.31 100 SER A C 1
ATOM 793 O O . SER A 1 100 ? 15.069 -1.955 -5.839 1.00 89.31 100 SER A O 1
ATOM 795 N N . GLY A 1 101 ? 14.805 -3.210 -7.694 1.00 87.69 101 GLY A N 1
ATOM 796 C CA . GLY A 1 101 ? 14.443 -4.429 -6.973 1.00 87.69 101 GLY A CA 1
ATOM 797 C C . GLY A 1 101 ? 15.561 -4.970 -6.077 1.00 87.69 101 GLY A C 1
ATOM 798 O O . GLY A 1 101 ? 15.257 -5.508 -5.014 1.00 87.69 101 GLY A O 1
ATOM 799 N N . HIS A 1 102 ? 16.838 -4.713 -6.384 1.00 88.56 102 HIS A N 1
ATOM 800 C CA . HIS A 1 102 ? 17.942 -5.109 -5.498 1.00 88.56 102 HIS A CA 1
ATOM 801 C C . HIS A 1 102 ? 17.879 -4.405 -4.137 1.00 88.56 102 HIS A C 1
ATOM 803 O O . HIS A 1 102 ? 18.241 -4.994 -3.126 1.00 88.56 102 HIS A O 1
ATOM 809 N N . TYR A 1 103 ? 17.353 -3.174 -4.060 1.00 89.88 103 TYR A N 1
ATOM 810 C CA . TYR A 1 103 ? 17.159 -2.509 -2.766 1.00 89.88 103 TYR A CA 1
ATOM 811 C C . TYR A 1 103 ? 16.116 -3.226 -1.901 1.00 89.88 103 TYR A C 1
ATOM 813 O O . TYR A 1 103 ? 16.210 -3.191 -0.672 1.00 89.88 103 TYR A O 1
ATOM 821 N N . TRP A 1 104 ? 15.105 -3.835 -2.527 1.00 89.38 104 TRP A N 1
ATOM 822 C CA . TRP A 1 104 ? 14.105 -4.635 -1.825 1.00 89.38 104 TRP A CA 1
ATOM 823 C C . TRP A 1 104 ? 14.713 -5.935 -1.302 1.00 89.38 104 TRP A C 1
ATOM 825 O O . TRP A 1 104 ? 14.517 -6.270 -0.134 1.00 89.38 104 TRP A O 1
ATOM 835 N N . GLU A 1 105 ? 15.522 -6.611 -2.116 1.00 87.38 105 GLU A N 1
ATOM 836 C CA . GLU A 1 105 ? 16.273 -7.791 -1.683 1.00 87.38 105 GLU A CA 1
ATOM 837 C C . GLU A 1 105 ? 17.215 -7.468 -0.519 1.00 87.38 105 GLU A C 1
ATOM 839 O O . GLU A 1 105 ? 17.197 -8.167 0.490 1.00 87.38 105 GLU A O 1
ATOM 844 N N . GLU A 1 106 ? 17.976 -6.371 -0.600 1.00 89.62 106 GLU A N 1
ATOM 845 C CA . GLU A 1 106 ? 18.835 -5.895 0.493 1.00 89.62 106 GLU A CA 1
ATOM 846 C C . GLU A 1 106 ? 18.035 -5.628 1.777 1.00 89.62 106 GLU A C 1
ATOM 848 O O . GLU A 1 106 ? 18.476 -5.966 2.879 1.00 89.62 106 GLU A O 1
ATOM 853 N N . PHE A 1 107 ? 16.844 -5.031 1.653 1.00 91.06 107 PHE A N 1
ATOM 854 C CA . PHE A 1 107 ? 15.957 -4.798 2.789 1.00 91.06 107 PHE A CA 1
ATOM 855 C C . PHE A 1 107 ? 15.503 -6.114 3.425 1.00 91.06 107 PHE A C 1
ATOM 857 O O . PHE A 1 107 ? 15.611 -6.261 4.644 1.00 91.06 107 PHE A O 1
ATOM 864 N N . LEU A 1 108 ? 15.048 -7.081 2.627 1.00 88.88 108 LEU A N 1
ATOM 865 C CA . LEU A 1 108 ? 14.600 -8.381 3.128 1.00 88.88 108 LEU A CA 1
ATOM 866 C C . LEU A 1 108 ? 15.753 -9.216 3.695 1.00 88.88 108 LEU A C 1
ATOM 868 O O . LEU A 1 108 ? 15.580 -9.846 4.734 1.00 88.88 108 LEU A O 1
ATOM 872 N N . ALA A 1 109 ? 16.946 -9.148 3.100 1.00 88.81 109 ALA A N 1
ATOM 873 C CA . ALA A 1 109 ? 18.143 -9.839 3.581 1.00 88.81 109 ALA A CA 1
ATOM 874 C C . ALA A 1 109 ? 18.583 -9.381 4.984 1.00 88.81 109 ALA A C 1
ATOM 876 O O . ALA A 1 109 ? 19.283 -10.112 5.687 1.00 88.81 109 ALA A O 1
ATOM 877 N N . SER A 1 110 ? 18.154 -8.192 5.428 1.00 89.00 110 SER A N 1
ATOM 878 C CA . SER A 1 110 ? 18.387 -7.724 6.801 1.00 89.00 110 SER A CA 1
ATOM 879 C C . SER A 1 110 ? 17.562 -8.474 7.861 1.00 89.00 110 SER A C 1
ATOM 881 O O . SER A 1 110 ? 17.858 -8.381 9.056 1.00 89.00 110 SER A O 1
ATOM 883 N N . TYR A 1 111 ? 16.567 -9.263 7.443 1.00 86.81 111 TYR A N 1
ATOM 884 C CA . TYR A 1 111 ? 15.746 -10.107 8.303 1.00 86.81 111 TYR A CA 1
ATOM 885 C C . TYR A 1 111 ? 16.212 -11.568 8.210 1.00 86.81 111 TYR A C 1
ATOM 887 O O . TYR A 1 111 ? 16.166 -12.193 7.158 1.00 86.81 111 TYR A O 1
ATOM 895 N N . GLN A 1 112 ? 16.709 -12.115 9.325 1.00 73.62 112 GLN A N 1
ATOM 896 C CA . GLN A 1 112 ? 17.298 -13.460 9.371 1.00 73.62 112 GLN A CA 1
ATOM 897 C C . GLN A 1 112 ? 16.258 -14.554 9.663 1.00 73.62 112 GLN A C 1
ATOM 899 O O . GLN A 1 112 ? 15.446 -14.408 10.583 1.00 73.62 112 GLN A O 1
ATOM 904 N N . GLY A 1 113 ? 16.372 -15.695 8.972 1.00 74.81 113 GLY A N 1
ATOM 905 C CA . GLY A 1 113 ? 15.550 -16.890 9.205 1.00 74.81 113 GLY A CA 1
ATOM 906 C C . GLY A 1 113 ? 14.070 -16.650 8.900 1.00 74.81 113 GLY A C 1
ATOM 907 O O . GLY A 1 113 ? 13.739 -15.999 7.917 1.00 74.81 113 GLY A O 1
ATOM 908 N N . ASP A 1 114 ? 13.180 -17.123 9.774 1.00 73.69 114 ASP A N 1
ATOM 909 C CA . ASP A 1 114 ? 11.723 -16.968 9.613 1.00 73.69 114 ASP A CA 1
ATOM 910 C C . ASP A 1 114 ? 11.194 -15.574 10.007 1.00 73.69 114 ASP A C 1
ATOM 912 O O . ASP A 1 114 ? 9.980 -15.346 10.065 1.00 73.69 114 ASP A O 1
ATOM 916 N N . LYS A 1 115 ? 12.081 -14.623 10.330 1.00 87.12 115 LYS A N 1
ATOM 917 C CA . LYS A 1 115 ? 11.671 -13.269 10.712 1.00 87.12 115 LYS A CA 1
ATOM 918 C C . LYS A 1 115 ? 11.233 -12.490 9.478 1.00 87.12 115 LYS A C 1
ATOM 920 O O . LYS A 1 115 ? 11.966 -12.392 8.504 1.00 87.12 115 LYS A O 1
ATOM 925 N N . LYS A 1 116 ? 10.062 -11.864 9.569 1.00 91.00 116 LYS A N 1
ATOM 926 C CA . LYS A 1 116 ? 9.507 -10.983 8.535 1.00 91.00 116 LYS A CA 1
ATOM 927 C C . LYS A 1 116 ? 9.508 -9.533 9.026 1.00 91.00 116 LYS A C 1
ATOM 929 O O . LYS A 1 116 ? 9.340 -9.309 10.230 1.00 91.00 116 LYS A O 1
ATOM 934 N N . PRO A 1 117 ? 9.679 -8.537 8.141 1.00 94.56 117 PRO A N 1
ATOM 935 C CA . PRO A 1 117 ? 9.484 -7.140 8.509 1.00 94.56 117 PRO A CA 1
ATOM 936 C C . PRO A 1 117 ? 8.053 -6.897 8.996 1.00 94.56 117 PRO A C 1
ATOM 938 O O . PRO A 1 117 ? 7.101 -7.524 8.524 1.00 94.56 117 PRO A O 1
ATOM 941 N N . SER A 1 118 ? 7.892 -5.954 9.927 1.00 96.94 118 SER A N 1
ATOM 942 C CA . SER A 1 118 ? 6.559 -5.499 10.325 1.00 96.94 118 SER A CA 1
ATOM 943 C C . SER A 1 118 ? 5.903 -4.706 9.195 1.00 96.94 118 SER A C 1
ATOM 945 O O . SER A 1 118 ? 6.586 -4.178 8.302 1.00 96.94 118 SER A O 1
ATOM 947 N N . PHE A 1 119 ? 4.577 -4.578 9.249 1.00 96.62 119 PHE A N 1
ATOM 948 C CA . PHE A 1 119 ? 3.842 -3.774 8.283 1.00 96.62 119 PHE A CA 1
ATOM 949 C C . PHE A 1 119 ? 4.332 -2.327 8.272 1.00 96.62 119 PHE A C 1
ATOM 951 O O . PHE A 1 119 ? 4.589 -1.767 7.208 1.00 96.62 119 PHE A O 1
ATOM 958 N N . ARG A 1 120 ? 4.523 -1.720 9.449 1.00 96.38 120 ARG A N 1
ATOM 959 C CA . ARG A 1 120 ? 4.990 -0.336 9.565 1.00 96.38 120 ARG A CA 1
ATOM 960 C C . ARG A 1 120 ? 6.390 -0.154 9.010 1.00 96.38 120 ARG A C 1
ATOM 962 O O . ARG A 1 120 ? 6.603 0.810 8.279 1.00 96.38 120 ARG A O 1
ATOM 969 N N . THR A 1 121 ? 7.329 -1.041 9.338 1.00 96.44 121 THR A N 1
ATOM 970 C CA . THR A 1 121 ? 8.697 -0.917 8.818 1.00 96.44 121 THR A CA 1
ATOM 971 C C . THR A 1 121 ? 8.709 -1.043 7.300 1.00 96.44 121 THR A C 1
ATOM 973 O O . THR A 1 121 ? 9.368 -0.249 6.634 1.00 96.44 121 THR A O 1
ATOM 976 N N . THR A 1 122 ? 7.914 -1.958 6.743 1.00 95.50 122 THR A N 1
ATOM 977 C CA . THR A 1 122 ? 7.761 -2.087 5.289 1.00 95.50 122 THR A CA 1
ATOM 978 C C . THR A 1 122 ? 7.119 -0.846 4.678 1.00 95.50 122 THR A C 1
ATOM 980 O O . THR A 1 122 ? 7.644 -0.290 3.718 1.00 95.50 122 THR A O 1
ATOM 983 N N . PHE A 1 123 ? 6.018 -0.359 5.252 1.00 95.88 123 PHE A N 1
ATOM 984 C CA . PHE A 1 123 ? 5.335 0.846 4.792 1.00 95.88 123 PHE A CA 1
ATOM 985 C C . PHE A 1 123 ? 6.264 2.067 4.797 1.00 95.88 123 PHE A C 1
ATOM 987 O O . PHE A 1 123 ? 6.352 2.770 3.794 1.00 95.88 123 PHE A O 1
ATOM 994 N N . ASP A 1 124 ? 6.997 2.312 5.887 1.00 95.31 124 ASP A N 1
ATOM 995 C CA . ASP A 1 124 ? 7.953 3.420 5.969 1.00 95.31 124 ASP A CA 1
ATOM 996 C C . ASP A 1 124 ? 9.151 3.220 5.020 1.00 95.31 124 ASP A C 1
ATOM 998 O O . ASP A 1 124 ? 9.611 4.195 4.415 1.00 95.31 124 ASP A O 1
ATOM 1002 N N . TRP A 1 125 ? 9.630 1.987 4.817 1.00 94.75 125 TRP A N 1
ATOM 1003 C CA . TRP A 1 125 ? 10.682 1.691 3.839 1.00 94.75 125 TRP A CA 1
ATOM 1004 C C . TRP A 1 125 ? 10.220 2.006 2.413 1.00 94.75 125 TRP A C 1
ATOM 1006 O O . TRP A 1 125 ? 10.861 2.804 1.728 1.00 94.75 125 TRP A O 1
ATOM 1016 N N . ILE A 1 126 ? 9.060 1.486 1.991 1.00 93.44 126 ILE A N 1
ATOM 1017 C CA . ILE A 1 126 ? 8.501 1.763 0.660 1.00 93.44 126 ILE A CA 1
ATOM 1018 C C . ILE A 1 126 ? 8.174 3.249 0.532 1.00 93.44 126 ILE A C 1
ATOM 1020 O O . ILE A 1 126 ? 8.381 3.824 -0.521 1.00 93.44 126 ILE A O 1
ATOM 1024 N N . ARG A 1 127 ? 7.719 3.931 1.582 1.00 90.88 127 ARG A N 1
ATOM 1025 C CA . ARG A 1 127 ? 7.434 5.370 1.514 1.00 90.88 127 ARG A CA 1
ATOM 1026 C C . ARG A 1 127 ? 8.702 6.207 1.331 1.00 90.88 127 ARG A C 1
ATOM 1028 O O . ARG A 1 127 ? 8.718 7.149 0.547 1.00 90.88 127 ARG A O 1
ATOM 1035 N N . THR A 1 128 ? 9.777 5.873 2.042 1.00 88.25 128 THR A N 1
ATOM 1036 C CA . THR A 1 128 ? 11.045 6.624 1.988 1.00 88.25 128 THR A CA 1
ATOM 1037 C C . THR A 1 128 ? 11.858 6.321 0.732 1.00 88.25 128 THR A C 1
ATOM 1039 O O . THR A 1 128 ? 12.435 7.232 0.137 1.00 88.25 128 THR A O 1
ATOM 1042 N N . ARG A 1 129 ? 11.892 5.057 0.299 1.00 82.75 129 ARG A N 1
ATOM 1043 C CA . ARG A 1 129 ? 12.555 4.625 -0.939 1.00 82.75 129 ARG A CA 1
ATOM 1044 C C . ARG A 1 129 ? 11.685 4.876 -2.163 1.00 82.75 129 ARG A C 1
ATOM 1046 O O . ARG A 1 129 ? 12.172 5.426 -3.142 1.00 82.75 129 ARG A O 1
ATOM 1053 N N . GLY A 1 130 ? 10.401 4.555 -2.081 1.00 65.12 130 GLY A N 1
ATOM 1054 C CA . GLY A 1 130 ? 9.398 4.768 -3.124 1.00 65.12 130 GLY A CA 1
ATOM 1055 C C . GLY A 1 130 ? 9.129 6.234 -3.432 1.00 65.12 130 GLY A C 1
ATOM 1056 O O . GLY A 1 130 ? 8.774 6.530 -4.560 1.00 65.12 130 GLY A O 1
ATOM 1057 N N . ALA A 1 131 ? 9.454 7.178 -2.542 1.00 61.88 131 ALA A N 1
ATOM 1058 C CA . ALA A 1 131 ? 9.527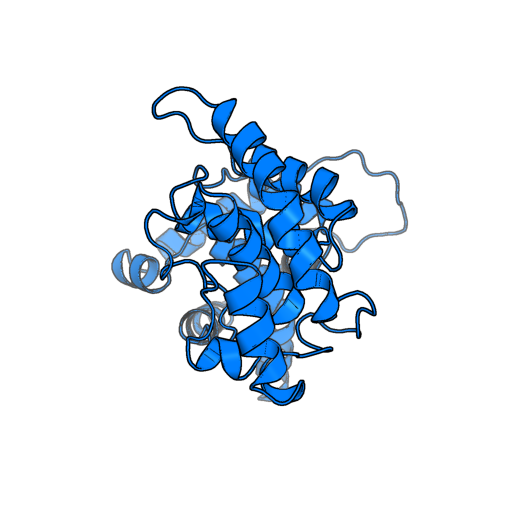 8.595 -2.920 1.00 61.88 131 ALA A CA 1
ATOM 1059 C C . ALA A 1 131 ? 10.505 8.865 -4.087 1.00 61.88 131 ALA A C 1
ATOM 1061 O O . ALA A 1 131 ? 10.405 9.897 -4.749 1.00 61.88 131 ALA A O 1
ATOM 1062 N N . LYS A 1 132 ? 11.451 7.950 -4.342 1.00 77.38 132 LYS A N 1
ATOM 1063 C CA . LYS A 1 132 ? 12.360 7.970 -5.496 1.00 77.38 132 LYS A CA 1
ATOM 1064 C C . LYS A 1 132 ? 11.840 7.155 -6.688 1.00 77.38 132 LYS A C 1
ATOM 1066 O O . LYS A 1 132 ? 12.417 7.245 -7.765 1.00 77.38 132 LYS A O 1
ATOM 1071 N N . LEU A 1 133 ? 10.774 6.375 -6.504 1.00 86.12 133 LEU A N 1
ATOM 1072 C CA . LEU A 1 133 ? 10.139 5.563 -7.535 1.00 86.12 133 LEU A CA 1
ATOM 1073 C C . LEU A 1 133 ? 8.937 6.314 -8.134 1.00 86.12 133 LEU A C 1
ATOM 1075 O O . LEU A 1 133 ? 8.025 6.715 -7.402 1.00 86.12 133 LEU A O 1
ATOM 1079 N N . PRO A 1 134 ? 8.883 6.503 -9.461 1.00 87.38 134 PRO A N 1
ATOM 1080 C CA . PRO A 1 134 ? 7.790 7.230 -10.094 1.00 87.38 134 PRO A CA 1
ATOM 1081 C C . PRO A 1 134 ? 6.415 6.630 -9.772 1.00 87.38 134 PRO A C 1
ATOM 1083 O O . PRO A 1 134 ? 6.184 5.434 -9.934 1.00 87.38 134 PRO A O 1
ATOM 1086 N N . GLY A 1 135 ? 5.475 7.465 -9.323 1.00 85.31 135 GLY A N 1
ATOM 1087 C CA . GLY A 1 135 ? 4.100 7.028 -9.050 1.00 85.31 135 GLY A CA 1
ATOM 1088 C C . GLY A 1 135 ? 3.900 6.233 -7.749 1.00 85.31 135 GLY A C 1
ATOM 1089 O O . GLY A 1 135 ? 2.763 5.851 -7.451 1.00 85.31 135 GLY A O 1
ATOM 1090 N N . ILE A 1 136 ? 4.949 6.031 -6.942 1.00 88.69 136 ILE A N 1
ATOM 1091 C CA . ILE A 1 136 ? 4.861 5.396 -5.619 1.00 88.69 136 ILE A CA 1
ATOM 1092 C C . ILE A 1 136 ? 4.788 6.474 -4.523 1.00 88.69 136 ILE A C 1
ATOM 1094 O O . ILE A 1 136 ? 5.779 6.846 -3.905 1.00 88.69 136 ILE A O 1
ATOM 1098 N N . GLY A 1 137 ? 3.585 7.006 -4.288 1.00 88.62 137 GLY A N 1
ATOM 1099 C CA . GLY A 1 137 ? 3.313 7.913 -3.161 1.00 88.62 137 GLY A CA 1
ATOM 1100 C C . GLY A 1 137 ? 2.895 7.174 -1.886 1.00 88.62 137 GLY A C 1
ATOM 1101 O O . GLY A 1 137 ? 2.782 5.950 -1.889 1.00 88.62 137 GLY A O 1
ATOM 1102 N N . ASP A 1 138 ? 2.579 7.914 -0.815 1.00 90.12 138 ASP A N 1
ATOM 1103 C CA . ASP A 1 138 ? 2.191 7.336 0.485 1.00 90.12 138 ASP A CA 1
ATOM 1104 C C . ASP A 1 138 ? 1.059 6.298 0.363 1.00 90.12 138 ASP A C 1
ATOM 1106 O O . ASP A 1 138 ? 1.138 5.220 0.948 1.00 90.12 138 ASP A O 1
ATOM 1110 N N . LEU A 1 139 ? 0.020 6.581 -0.434 1.00 88.69 139 LEU A N 1
ATOM 1111 C CA . LEU A 1 139 ? -1.075 5.630 -0.663 1.00 88.69 139 LEU A CA 1
ATOM 1112 C C . LEU A 1 139 ? -0.574 4.351 -1.341 1.00 88.69 139 LEU A C 1
ATOM 1114 O O . LEU A 1 139 ? -0.899 3.252 -0.906 1.00 88.69 139 LEU A O 1
ATOM 1118 N N . THR A 1 140 ? 0.222 4.488 -2.399 1.00 89.06 140 THR A N 1
ATOM 1119 C CA . THR A 1 140 ? 0.767 3.340 -3.125 1.00 89.06 140 THR A CA 1
ATOM 1120 C C . THR A 1 140 ? 1.693 2.513 -2.235 1.00 89.06 140 THR A C 1
ATOM 1122 O O . THR A 1 140 ? 1.649 1.290 -2.289 1.00 89.06 140 THR A O 1
ATOM 1125 N N . ALA A 1 141 ? 2.478 3.161 -1.370 1.00 92.75 141 ALA A N 1
ATOM 1126 C CA . ALA A 1 141 ? 3.328 2.486 -0.397 1.00 92.75 141 ALA A CA 1
ATOM 1127 C C . ALA A 1 141 ? 2.514 1.666 0.616 1.00 92.75 141 ALA A C 1
ATOM 1129 O O . ALA A 1 141 ? 2.881 0.533 0.914 1.00 92.75 141 ALA A O 1
ATOM 1130 N N . TYR A 1 142 ? 1.391 2.204 1.106 1.00 93.44 142 TYR A N 1
ATOM 1131 C CA . TYR A 1 142 ? 0.475 1.464 1.982 1.00 93.44 142 TYR A CA 1
ATOM 1132 C C . TYR A 1 142 ? -0.109 0.233 1.276 1.00 93.44 142 TYR A C 1
ATOM 1134 O O . TYR A 1 142 ? -0.111 -0.862 1.835 1.00 93.44 142 TYR A O 1
ATOM 1142 N N . LEU A 1 143 ? -0.551 0.399 0.026 1.00 90.56 143 LEU A N 1
ATOM 1143 C CA . LEU A 1 143 ? -1.107 -0.691 -0.778 1.00 90.56 143 LEU A CA 1
ATOM 1144 C C . LEU A 1 143 ? -0.072 -1.785 -1.072 1.00 90.56 143 LEU A C 1
ATOM 1146 O O . LEU A 1 143 ? -0.396 -2.961 -0.951 1.00 90.56 143 LEU A O 1
ATOM 1150 N N . LEU A 1 144 ? 1.168 -1.410 -1.400 1.00 90.88 144 LEU A N 1
ATOM 1151 C CA . LEU A 1 144 ? 2.260 -2.366 -1.598 1.00 90.88 144 LEU A CA 1
ATOM 1152 C C . LEU A 1 144 ? 2.601 -3.113 -0.304 1.00 90.88 144 LEU A C 1
ATOM 1154 O O . LEU A 1 144 ? 2.782 -4.324 -0.334 1.00 90.88 144 LEU A O 1
ATOM 1158 N N . ALA A 1 145 ? 2.641 -2.429 0.844 1.00 93.62 145 ALA A N 1
ATOM 1159 C CA . ALA A 1 145 ? 2.830 -3.108 2.125 1.00 93.62 145 ALA A CA 1
ATOM 1160 C C . ALA A 1 145 ? 1.720 -4.148 2.368 1.00 93.62 145 ALA A C 1
ATOM 1162 O O . ALA A 1 145 ? 2.018 -5.272 2.762 1.00 93.62 145 ALA A O 1
ATOM 1163 N N . GLY A 1 146 ? 0.462 -3.815 2.052 1.00 91.38 146 GLY A N 1
ATOM 1164 C CA . GLY A 1 146 ? -0.656 -4.760 2.122 1.00 91.38 146 GLY A CA 1
ATOM 1165 C C . GLY A 1 146 ? -0.531 -5.935 1.146 1.00 91.38 146 GLY A C 1
ATOM 1166 O O . GLY A 1 146 ? -0.798 -7.075 1.517 1.00 91.38 146 GLY A O 1
ATOM 1167 N N . ASP A 1 147 ? -0.045 -5.696 -0.075 1.00 87.50 147 ASP A N 1
ATOM 1168 C CA . ASP A 1 147 ? 0.242 -6.768 -1.037 1.00 87.50 147 ASP A CA 1
ATOM 1169 C C . ASP A 1 147 ? 1.257 -7.769 -0.496 1.00 87.50 147 ASP A C 1
ATOM 1171 O O . ASP A 1 147 ? 1.090 -8.978 -0.666 1.00 87.50 147 ASP A O 1
ATOM 1175 N N . TYR A 1 148 ? 2.295 -7.277 0.179 1.00 88.19 148 TYR A N 1
ATOM 1176 C CA . TYR A 1 148 ? 3.316 -8.123 0.781 1.00 88.19 148 TYR A CA 1
ATOM 1177 C C . TYR A 1 148 ? 2.863 -8.823 2.065 1.00 88.19 148 TYR A C 1
ATOM 1179 O O . TYR A 1 148 ? 3.387 -9.895 2.374 1.00 88.19 148 TYR A O 1
ATOM 1187 N N . VAL A 1 149 ? 1.867 -8.288 2.778 1.00 90.25 149 VAL A N 1
ATOM 1188 C CA . VAL A 1 149 ? 1.178 -9.026 3.850 1.00 90.25 149 VAL A CA 1
ATOM 1189 C C . VAL A 1 149 ? 0.441 -10.220 3.264 1.00 90.25 149 VAL A C 1
ATOM 1191 O O . VAL A 1 149 ? 0.681 -11.355 3.667 1.00 90.25 149 VAL A O 1
ATOM 1194 N N . TYR A 1 150 ? -0.377 -10.002 2.233 1.00 83.44 150 TYR A N 1
ATOM 1195 C CA . TYR A 1 150 ? -1.113 -11.093 1.591 1.00 83.44 150 TYR A CA 1
ATOM 1196 C C . TYR A 1 150 ? -0.226 -12.071 0.821 1.00 83.44 150 TYR A C 1
ATOM 1198 O O . TYR A 1 150 ? -0.624 -13.215 0.607 1.00 83.44 150 TYR A O 1
ATOM 1206 N N . ALA A 1 151 ? 0.975 -11.638 0.439 1.00 81.06 151 ALA A N 1
ATOM 1207 C CA . ALA A 1 151 ? 2.042 -12.493 -0.066 1.00 81.06 151 ALA A CA 1
ATOM 1208 C C . ALA A 1 151 ? 2.667 -13.398 1.004 1.00 81.06 151 ALA A C 1
ATOM 1210 O O . ALA A 1 151 ? 3.408 -14.313 0.667 1.00 81.06 151 ALA A O 1
ATOM 1211 N N . GLY A 1 152 ? 2.467 -13.087 2.284 1.00 84.81 152 GLY A N 1
ATOM 1212 C CA . GLY A 1 152 ? 3.185 -13.712 3.385 1.00 84.81 152 GLY A CA 1
ATOM 1213 C C . GLY A 1 152 ? 4.654 -13.291 3.496 1.00 84.81 152 GLY A C 1
ATOM 1214 O O . GLY A 1 152 ? 5.393 -13.956 4.214 1.00 84.81 152 GLY A O 1
ATOM 1215 N N . VAL A 1 153 ? 5.093 -12.215 2.835 1.00 86.56 153 VAL A N 1
ATOM 1216 C CA . VAL A 1 153 ? 6.469 -11.679 2.941 1.00 86.56 153 VAL A CA 1
ATOM 1217 C C . VAL A 1 153 ? 6.596 -10.727 4.136 1.00 86.56 153 VAL A C 1
ATOM 1219 O O . VAL A 1 153 ? 7.643 -10.653 4.773 1.00 86.56 153 VAL A O 1
ATOM 1222 N N . VAL A 1 154 ? 5.513 -10.029 4.474 1.00 90.38 154 VAL A N 1
ATOM 1223 C CA . VAL A 1 154 ? 5.426 -9.055 5.571 1.00 90.38 154 VAL A CA 1
ATOM 1224 C C . VAL A 1 154 ? 4.472 -9.587 6.636 1.00 90.38 154 VAL A C 1
ATOM 1226 O O . VAL A 1 154 ? 3.541 -10.330 6.325 1.00 90.38 154 VAL A O 1
ATOM 1229 N N . MET A 1 155 ? 4.711 -9.240 7.901 1.00 94.44 155 MET A N 1
ATOM 1230 C CA . MET A 1 155 ? 3.800 -9.610 8.987 1.00 94.44 155 MET A CA 1
ATOM 1231 C C . MET A 1 155 ? 2.449 -8.902 8.848 1.00 94.44 155 MET A C 1
ATOM 1233 O O . MET A 1 155 ? 2.402 -7.728 8.481 1.00 94.44 155 MET A O 1
ATOM 1237 N N . GLU A 1 156 ? 1.370 -9.600 9.207 1.00 94.19 156 GLU A N 1
ATOM 1238 C CA . GLU A 1 156 ? 0.045 -8.993 9.380 1.00 94.19 156 GLU A CA 1
ATOM 1239 C C . GLU A 1 156 ? 0.144 -7.744 10.271 1.00 94.19 156 GLU A C 1
ATOM 1241 O O . GLU A 1 156 ? 0.854 -7.776 11.282 1.00 94.19 156 GLU A O 1
ATOM 1246 N N . PRO A 1 157 ? -0.529 -6.639 9.912 1.00 96.25 157 PRO A N 1
ATOM 1247 C CA . PRO A 1 157 ? -0.382 -5.396 10.643 1.00 96.25 157 PRO A CA 1
ATOM 1248 C C . PRO A 1 157 ? -1.019 -5.470 12.026 1.00 96.25 157 PRO A C 1
ATOM 1250 O O . PRO A 1 157 ? -2.075 -6.075 12.221 1.00 96.25 157 PRO A O 1
ATOM 1253 N N . GLU A 1 158 ? -0.439 -4.736 12.965 1.00 96.62 158 GLU A N 1
ATOM 1254 C CA . GLU A 1 158 ? -1.087 -4.420 14.234 1.00 96.62 158 GLU A CA 1
ATOM 1255 C C . GLU A 1 158 ? -1.977 -3.162 14.128 1.00 96.62 158 GLU A C 1
ATOM 1257 O O . GLU A 1 158 ? -1.850 -2.327 13.224 1.00 96.62 158 GLU A O 1
ATOM 1262 N N . VAL A 1 159 ? -2.893 -2.989 15.090 1.00 96.31 159 VAL A N 1
ATOM 1263 C CA . VAL A 1 159 ? -3.824 -1.842 15.149 1.00 96.31 159 VAL A CA 1
ATOM 1264 C C . VAL A 1 159 ? -3.077 -0.504 15.136 1.00 96.31 159 VAL A C 1
ATOM 1266 O O . VAL A 1 159 ? -3.457 0.425 14.421 1.00 96.31 159 VAL A O 1
ATOM 1269 N N . ASN A 1 160 ? -2.010 -0.395 15.927 1.00 95.75 160 ASN A N 1
ATOM 1270 C CA . ASN A 1 160 ? -1.155 0.790 16.015 1.00 95.75 160 ASN A CA 1
ATOM 1271 C C . ASN A 1 160 ? -0.467 1.122 14.674 1.00 95.75 160 ASN A C 1
ATOM 1273 O O . ASN A 1 160 ? -0.303 2.301 14.353 1.00 95.75 160 ASN A O 1
ATOM 1277 N N . GLU A 1 161 ? -0.100 0.120 13.873 1.00 96.62 161 GLU A N 1
ATOM 1278 C CA . GLU A 1 161 ? 0.529 0.288 12.562 1.00 96.62 161 GLU A CA 1
ATOM 1279 C C . GLU A 1 161 ? -0.476 0.801 11.523 1.00 96.62 161 GLU A C 1
ATOM 1281 O O . GLU A 1 161 ? -0.179 1.754 10.796 1.00 96.62 161 GLU A O 1
ATOM 1286 N N . VAL A 1 162 ? -1.700 0.259 11.502 1.00 96.00 162 VAL A N 1
ATOM 1287 C CA . VAL A 1 162 ? -2.765 0.778 10.625 1.00 96.00 162 VAL A CA 1
ATOM 1288 C C . VAL A 1 162 ? -3.217 2.169 11.067 1.00 96.00 162 VAL A C 1
ATOM 1290 O O . VAL A 1 162 ? -3.378 3.056 10.229 1.00 96.00 162 VAL A O 1
ATOM 1293 N N . ALA A 1 163 ? -3.337 2.427 12.370 1.00 94.12 163 ALA A N 1
ATOM 1294 C CA . ALA A 1 163 ? -3.645 3.760 12.883 1.00 94.12 163 ALA A CA 1
ATOM 1295 C C . ALA A 1 163 ? -2.571 4.792 12.500 1.00 94.12 163 ALA A C 1
ATOM 1297 O O . ALA A 1 163 ? -2.888 5.921 12.110 1.00 94.12 163 ALA A O 1
ATOM 1298 N N . TYR A 1 164 ? -1.295 4.397 12.561 1.00 94.19 164 TYR A N 1
ATOM 1299 C CA . TYR A 1 164 ? -0.172 5.195 12.075 1.00 94.19 164 TYR A CA 1
ATOM 1300 C C . TYR A 1 164 ? -0.298 5.494 10.578 1.00 94.19 164 TYR A C 1
ATOM 1302 O O . TYR A 1 164 ? -0.107 6.646 10.174 1.00 94.19 164 TYR A O 1
ATOM 1310 N N . ALA A 1 165 ? -0.635 4.495 9.760 1.00 94.31 165 ALA A N 1
ATOM 1311 C CA . ALA A 1 165 ? -0.821 4.669 8.325 1.00 94.31 165 ALA A CA 1
ATOM 1312 C C . ALA A 1 165 ? -1.994 5.610 8.011 1.00 94.31 165 ALA A C 1
ATOM 1314 O O . ALA A 1 165 ? -1.808 6.575 7.271 1.00 94.31 165 ALA A O 1
ATOM 1315 N N . ILE A 1 166 ? -3.154 5.428 8.650 1.00 92.06 166 ILE A N 1
ATOM 1316 C CA . ILE A 1 166 ? -4.325 6.312 8.505 1.00 92.06 166 ILE A CA 1
ATOM 1317 C C . ILE A 1 166 ? -3.969 7.757 8.868 1.00 92.06 166 ILE A C 1
ATOM 1319 O O . ILE A 1 166 ? -4.282 8.685 8.117 1.00 92.06 166 ILE A O 1
ATOM 1323 N N . TYR A 1 167 ? -3.277 7.963 9.995 1.00 90.00 167 TYR A N 1
ATOM 1324 C CA . TYR A 1 167 ? -2.814 9.292 10.397 1.00 90.00 167 TYR A CA 1
ATOM 1325 C C . TYR A 1 167 ? -1.823 9.886 9.395 1.00 90.00 167 TYR A C 1
ATOM 1327 O O . TYR A 1 167 ? -1.794 11.100 9.217 1.00 90.00 167 TYR A O 1
ATOM 1335 N N . THR A 1 168 ? -0.979 9.063 8.778 1.00 89.69 168 THR A N 1
ATOM 1336 C CA . THR A 1 168 ? 0.043 9.519 7.829 1.00 89.69 168 THR A CA 1
ATOM 1337 C C . THR A 1 168 ? -0.599 9.918 6.501 1.00 89.69 168 THR A C 1
ATOM 1339 O O . THR A 1 168 ? -0.345 11.014 6.013 1.00 89.69 168 THR A O 1
ATOM 1342 N N . LEU A 1 169 ? -1.503 9.085 5.980 1.00 88.25 169 LEU A N 1
ATOM 1343 C CA . LEU A 1 169 ? -2.207 9.298 4.716 1.00 88.25 169 LEU A CA 1
ATOM 1344 C C . LEU A 1 169 ? -3.206 10.460 4.775 1.00 88.25 169 LEU A C 1
ATOM 1346 O O . LEU A 1 169 ? -3.374 11.167 3.785 1.00 88.25 169 LEU A O 1
ATOM 1350 N N . LYS A 1 170 ? -3.910 10.633 5.909 1.00 85.81 170 LYS A N 1
ATOM 1351 C CA . LYS A 1 170 ? -4.995 11.626 6.103 1.00 85.81 170 LYS A CA 1
ATOM 1352 C C . LYS A 1 170 ? -5.991 11.673 4.937 1.00 85.81 170 LYS A C 1
ATOM 1354 O O . LYS A 1 170 ? -6.465 12.739 4.549 1.00 85.81 170 LYS A O 1
ATOM 1359 N N . ALA A 1 171 ? -6.283 10.503 4.373 1.00 84.06 171 ALA A N 1
ATOM 1360 C CA . ALA A 1 171 ? -7.066 10.344 3.156 1.00 84.06 171 ALA A CA 1
ATOM 1361 C C . ALA A 1 171 ? -8.441 9.719 3.456 1.00 84.06 171 ALA A C 1
ATOM 1363 O O . ALA A 1 171 ? -9.113 10.102 4.414 1.00 84.06 171 ALA A O 1
ATOM 1364 N N . GLY A 1 172 ? -8.890 8.773 2.628 1.00 84.00 172 GLY A N 1
ATOM 1365 C CA . GLY A 1 172 ? -10.247 8.237 2.691 1.00 84.00 172 GLY A CA 1
ATOM 1366 C C . GLY A 1 172 ? -10.615 7.631 4.046 1.00 84.00 172 GLY A C 1
ATOM 1367 O O . GLY A 1 172 ? -11.667 7.978 4.572 1.00 84.00 172 GLY A O 1
ATOM 1368 N N . ALA A 1 173 ? -9.777 6.772 4.636 1.00 86.38 173 ALA A N 1
ATOM 1369 C CA . ALA A 1 173 ? -10.099 6.155 5.926 1.00 86.38 173 ALA A CA 1
ATOM 1370 C C . ALA A 1 173 ? -10.203 7.178 7.063 1.00 86.38 173 ALA A C 1
ATOM 1372 O O . ALA A 1 173 ? -11.107 7.096 7.892 1.00 86.38 173 ALA A O 1
ATOM 1373 N N . TRP A 1 174 ? -9.342 8.200 7.054 1.00 88.31 174 TRP A N 1
ATOM 1374 C CA . TRP A 1 174 ? -9.439 9.332 7.976 1.00 88.31 174 TRP A CA 1
ATOM 1375 C C . TRP A 1 174 ? -10.792 10.043 7.844 1.00 88.31 174 TRP A C 1
ATOM 1377 O O . TRP A 1 174 ? -11.472 10.282 8.841 1.00 88.31 174 TRP A O 1
ATOM 1387 N N . ALA A 1 175 ? -11.214 10.340 6.610 1.00 85.06 175 ALA A N 1
ATOM 1388 C CA . ALA A 1 175 ? -12.524 10.929 6.351 1.00 85.06 175 ALA A CA 1
ATOM 1389 C C . ALA A 1 175 ? -13.671 10.003 6.791 1.00 85.06 175 ALA A C 1
ATOM 1391 O O . ALA A 1 175 ? -14.669 10.487 7.314 1.00 85.06 175 ALA A O 1
ATOM 1392 N N . GLY A 1 176 ? -13.520 8.685 6.631 1.00 86.00 176 GLY A N 1
ATOM 1393 C CA . GLY A 1 176 ? -14.462 7.687 7.136 1.00 86.00 176 GLY A CA 1
ATOM 1394 C C . GLY A 1 176 ? -14.619 7.738 8.657 1.00 86.00 176 GLY A C 1
ATOM 1395 O O . GLY A 1 176 ? -15.742 7.742 9.151 1.00 86.00 176 GLY A O 1
ATOM 1396 N N . LEU A 1 177 ? -13.519 7.858 9.404 1.00 85.81 177 LEU A N 1
ATOM 1397 C CA . LEU A 1 177 ? -13.553 7.973 10.867 1.00 85.81 177 LEU A CA 1
ATOM 1398 C C . LEU A 1 177 ? -14.189 9.285 11.346 1.00 85.81 177 LEU A C 1
ATOM 1400 O O . LEU A 1 177 ? -14.969 9.269 12.296 1.00 85.81 177 LEU A O 1
ATOM 1404 N N . ILE A 1 178 ? -13.913 10.406 10.671 1.00 84.94 178 ILE A N 1
ATOM 1405 C CA . ILE A 1 178 ? -14.643 11.663 10.911 1.00 84.94 178 ILE A CA 1
ATOM 1406 C C . ILE A 1 178 ? -16.138 11.448 10.681 1.00 84.94 178 ILE A C 1
ATOM 1408 O O . ILE A 1 178 ? -16.973 11.833 11.492 1.00 84.94 178 ILE A O 1
ATOM 1412 N N . HIS A 1 179 ? -16.480 10.783 9.581 1.00 82.44 179 HIS A N 1
ATOM 1413 C CA . HIS A 1 179 ? -17.864 10.568 9.194 1.00 82.44 179 HIS A CA 1
ATOM 1414 C C . HIS A 1 179 ? -18.648 9.692 10.179 1.00 82.44 179 HIS A C 1
ATOM 1416 O O . HIS A 1 179 ? -19.854 9.864 10.340 1.00 82.44 179 HIS A O 1
ATOM 1422 N N . LEU A 1 180 ? -17.968 8.759 10.844 1.00 78.69 180 LEU A N 1
ATOM 1423 C CA . LEU A 1 180 ? -18.537 7.951 11.922 1.00 78.69 180 LEU A CA 1
ATOM 1424 C C . LEU A 1 180 ? -18.698 8.732 13.239 1.00 78.69 180 LEU A C 1
ATOM 1426 O O . LEU A 1 180 ? -19.175 8.162 14.215 1.00 78.69 180 LEU A O 1
ATOM 1430 N N . GLY A 1 181 ? -18.304 10.009 13.284 1.00 77.75 181 GLY A N 1
ATOM 1431 C CA . GLY A 1 181 ? -18.319 10.832 14.494 1.00 77.75 181 GLY A CA 1
ATOM 1432 C C . GLY A 1 181 ? -17.239 10.446 15.507 1.00 77.75 181 GLY A C 1
ATOM 1433 O O . GLY A 1 181 ? -17.314 10.848 16.662 1.00 77.75 181 GLY A O 1
ATOM 1434 N N . ILE A 1 182 ? -16.253 9.648 15.090 1.00 77.62 182 ILE A N 1
ATOM 1435 C CA . ILE A 1 182 ? -15.184 9.139 15.955 1.00 77.62 182 ILE A CA 1
ATOM 1436 C C . ILE A 1 182 ? -14.057 10.166 16.074 1.00 77.62 182 ILE A C 1
ATOM 1438 O O . ILE A 1 182 ? -13.524 10.395 17.157 1.00 77.62 182 ILE A O 1
ATOM 1442 N N . LEU A 1 183 ? -13.670 10.767 14.948 1.00 78.00 183 LEU A N 1
ATOM 1443 C CA . LEU A 1 183 ? -12.716 11.870 14.922 1.00 78.00 183 LEU A CA 1
ATOM 1444 C C . LEU A 1 183 ? -13.474 13.181 14.739 1.00 78.00 183 LEU A C 1
ATOM 1446 O O . LEU A 1 183 ? -14.415 13.253 13.952 1.00 78.00 183 LEU A O 1
ATOM 1450 N N . ALA A 1 184 ? -13.027 14.233 15.417 1.00 75.06 184 ALA A N 1
ATOM 1451 C CA . ALA A 1 184 ? -13.530 15.572 15.153 1.00 75.06 184 ALA A CA 1
ATOM 1452 C C . ALA A 1 184 ? -13.136 16.028 13.737 1.00 75.06 184 ALA A C 1
ATOM 1454 O O . ALA A 1 184 ? -12.027 15.748 13.258 1.00 75.06 184 ALA A O 1
ATOM 1455 N N . GLU A 1 185 ? -14.027 16.772 13.078 1.00 69.50 185 GLU A N 1
ATOM 1456 C CA . GLU A 1 185 ? -13.635 17.576 11.923 1.00 69.50 185 GLU A CA 1
ATOM 1457 C C . GLU A 1 185 ? -12.545 18.558 12.361 1.00 69.50 185 GLU A C 1
ATOM 1459 O O . GLU A 1 185 ? -12.587 19.124 13.452 1.00 69.50 185 GLU A O 1
ATOM 1464 N N . ARG A 1 186 ? -11.502 18.716 11.543 1.00 65.81 186 ARG A N 1
ATOM 1465 C CA . ARG A 1 186 ? -10.378 19.580 11.907 1.00 65.81 186 ARG A CA 1
ATOM 1466 C C . ARG A 1 186 ? -10.843 21.032 12.022 1.00 65.81 186 ARG A C 1
ATOM 1468 O O . ARG A 1 186 ? -11.001 21.699 11.003 1.00 65.81 186 ARG A O 1
ATOM 1475 N N . GLU A 1 187 ? -10.878 21.566 13.236 1.00 45.88 187 GLU A N 1
ATOM 1476 C CA . GLU A 1 187 ? -10.791 23.008 13.454 1.00 45.88 187 GLU A CA 1
ATOM 1477 C C . GLU A 1 187 ? -9.329 23.450 13.295 1.00 45.88 187 GLU A C 1
ATOM 1479 O O . GLU A 1 187 ? -8.514 23.356 14.207 1.00 45.88 187 GLU A O 1
ATOM 1484 N N . GLY A 1 188 ? -8.967 23.872 12.082 1.00 41.66 188 GLY A N 1
ATOM 1485 C CA . GLY A 1 188 ? -7.949 24.899 11.822 1.00 41.66 188 GLY A CA 1
ATOM 1486 C C . GLY A 1 188 ? -6.476 24.694 12.221 1.00 41.66 188 GLY A C 1
ATOM 1487 O O . GLY A 1 188 ? -5.648 25.428 11.687 1.00 41.66 188 GLY A O 1
ATOM 1488 N N . ASN A 1 189 ? -6.077 23.743 13.074 1.00 40.78 189 ASN A N 1
ATOM 1489 C CA . ASN A 1 189 ? -4.728 23.759 13.654 1.00 40.78 189 ASN A CA 1
ATOM 1490 C C . ASN A 1 189 ? -3.842 22.577 13.217 1.00 40.78 189 ASN A C 1
ATOM 1492 O O . ASN A 1 189 ? -4.122 21.400 13.454 1.00 40.78 189 ASN A O 1
ATOM 1496 N N . ARG A 1 190 ? -2.737 22.901 12.534 1.00 49.19 190 ARG A N 1
ATOM 1497 C CA . ARG A 1 190 ? -1.827 21.943 11.875 1.00 49.19 190 ARG A CA 1
ATOM 1498 C C . ARG A 1 190 ? -0.839 21.261 12.835 1.00 49.19 190 ARG A C 1
ATOM 1500 O O . ARG A 1 190 ? -0.141 20.351 12.399 1.00 49.19 190 ARG A O 1
ATOM 1507 N N . ASN A 1 191 ? -0.840 21.632 14.118 1.00 45.62 191 ASN A N 1
ATOM 1508 C CA . ASN A 1 191 ? 0.181 21.255 15.106 1.00 45.62 191 ASN A CA 1
ATOM 1509 C C . ASN A 1 191 ? -0.258 20.211 16.149 1.00 45.62 191 ASN A C 1
ATOM 1511 O O . ASN A 1 191 ? 0.353 20.113 17.212 1.00 45.62 191 ASN A O 1
ATOM 1515 N N . HIS A 1 192 ? -1.278 19.391 15.877 1.00 52.66 192 HIS A N 1
ATOM 1516 C CA . HIS A 1 192 ? -1.543 18.253 16.759 1.00 52.66 192 HIS A CA 1
ATOM 1517 C C . HIS A 1 192 ? -0.356 17.282 16.745 1.00 52.66 192 HIS A C 1
ATOM 1519 O O . HIS A 1 192 ? -0.025 16.705 15.702 1.00 52.66 192 HIS A O 1
ATOM 1525 N N . LYS A 1 193 ? 0.249 17.092 17.927 1.00 55.22 193 LYS A N 1
ATOM 1526 C CA . LYS A 1 193 ? 1.170 15.991 18.238 1.00 55.22 193 LYS A CA 1
ATOM 1527 C C . LYS A 1 193 ? 0.592 14.696 17.658 1.00 55.22 193 LYS A C 1
ATOM 1529 O O . LYS A 1 193 ? -0.627 14.533 17.637 1.00 55.22 193 LYS A O 1
ATOM 1534 N N . LYS A 1 194 ? 1.456 13.813 17.145 1.00 63.56 194 LYS A N 1
ATOM 1535 C CA . LYS A 1 194 ? 1.086 12.531 16.521 1.00 63.56 194 LYS A CA 1
ATOM 1536 C C . LYS A 1 194 ? 0.459 11.591 17.555 1.00 63.56 194 LYS A C 1
ATOM 1538 O O . LYS A 1 194 ? 1.094 10.651 18.013 1.00 63.56 194 LYS A O 1
ATOM 1543 N N . ASP A 1 195 ? -0.768 11.890 17.948 1.00 73.25 195 ASP A N 1
ATOM 1544 C CA . ASP A 1 195 ? -1.585 11.064 18.811 1.00 73.25 195 ASP A CA 1
ATOM 1545 C C . ASP A 1 195 ? -2.512 10.241 17.922 1.00 73.25 195 ASP A C 1
ATOM 1547 O O . ASP A 1 195 ? -3.398 10.762 17.243 1.00 73.25 195 ASP A O 1
ATOM 1551 N N . THR A 1 196 ? -2.228 8.944 17.864 1.00 87.19 196 THR A N 1
ATOM 1552 C CA . THR A 1 196 ? -3.022 7.977 17.100 1.00 87.19 196 THR A CA 1
ATOM 1553 C C . THR A 1 196 ? -3.966 7.190 18.003 1.00 87.19 196 THR A C 1
ATOM 1555 O O . THR A 1 196 ? -4.680 6.331 17.503 1.00 87.19 196 THR A O 1
ATOM 1558 N N . THR A 1 197 ? -4.023 7.495 19.305 1.00 87.88 197 THR A N 1
ATOM 1559 C CA . THR A 1 197 ? -4.780 6.728 20.307 1.00 87.88 197 THR A CA 1
ATOM 1560 C C . THR A 1 197 ? -6.268 6.678 19.977 1.00 87.88 197 THR A C 1
ATOM 1562 O O . THR A 1 197 ? -6.869 5.608 19.996 1.00 87.88 197 THR A O 1
ATOM 1565 N N . ALA A 1 198 ? -6.853 7.812 19.577 1.00 84.62 198 ALA A N 1
ATOM 1566 C CA . ALA A 1 198 ? -8.253 7.864 19.153 1.00 84.62 198 ALA A CA 1
ATOM 1567 C C . ALA A 1 198 ? -8.522 6.978 17.922 1.00 84.62 198 ALA A C 1
ATOM 1569 O O . ALA A 1 198 ? -9.547 6.308 17.851 1.00 84.62 198 ALA A O 1
ATOM 1570 N N . ILE A 1 199 ? -7.577 6.926 16.975 1.00 90.81 199 ILE A N 1
ATOM 1571 C CA . ILE A 1 199 ? -7.676 6.075 15.781 1.00 90.81 199 ILE A CA 1
ATOM 1572 C C . ILE A 1 199 ? -7.543 4.601 16.175 1.00 90.81 199 ILE A C 1
ATOM 1574 O O . ILE A 1 199 ? -8.327 3.784 15.713 1.00 90.81 199 ILE A O 1
ATOM 1578 N N . GLN A 1 200 ? -6.593 4.258 17.047 1.00 93.69 200 GLN A N 1
ATOM 1579 C CA . GLN A 1 200 ? -6.400 2.885 17.524 1.00 93.69 200 GLN A CA 1
ATOM 1580 C C . GLN A 1 200 ? -7.654 2.364 18.227 1.00 93.69 200 GLN A C 1
ATOM 1582 O O . GLN A 1 200 ? -8.201 1.342 17.819 1.00 93.69 200 GLN A O 1
ATOM 1587 N N . SER A 1 201 ? -8.168 3.122 19.202 1.00 89.44 201 SER A N 1
ATOM 1588 C CA . SER A 1 201 ? -9.385 2.755 19.930 1.00 89.44 201 SER A CA 1
ATOM 1589 C C . SER A 1 201 ? -10.581 2.584 18.990 1.00 89.44 201 SER A C 1
ATOM 1591 O O . SER A 1 201 ? -11.368 1.652 19.137 1.00 89.44 201 SER A O 1
ATOM 1593 N N . ALA A 1 202 ? -10.698 3.442 17.975 1.00 88.62 202 ALA A N 1
ATOM 1594 C CA . ALA A 1 202 ? -11.739 3.324 16.965 1.00 88.62 202 ALA A CA 1
ATOM 1595 C C . ALA A 1 202 ? -11.635 2.037 16.143 1.00 88.62 202 ALA A C 1
ATOM 1597 O O . ALA A 1 202 ? -12.635 1.347 15.948 1.00 88.62 202 ALA A O 1
ATOM 1598 N N . LEU A 1 203 ? -10.434 1.707 15.664 1.00 92.06 203 LEU A N 1
ATOM 1599 C CA . LEU A 1 203 ? -10.202 0.487 14.896 1.00 92.06 203 LEU A CA 1
ATOM 1600 C C . LEU A 1 203 ? -10.516 -0.754 15.740 1.00 92.06 203 LEU A C 1
ATOM 1602 O O . LEU A 1 203 ? -11.199 -1.652 15.255 1.00 92.06 203 LEU A O 1
ATOM 1606 N N . GLU A 1 204 ? -10.101 -0.787 17.008 1.00 93.06 204 GLU A N 1
ATOM 1607 C CA . GLU A 1 204 ? -10.417 -1.882 17.936 1.00 93.06 204 GLU A CA 1
ATOM 1608 C C . GLU A 1 204 ? -11.920 -2.042 18.152 1.00 93.06 204 GLU A C 1
ATOM 1610 O O . GLU A 1 204 ? -12.445 -3.154 18.061 1.00 93.06 204 GLU A O 1
ATOM 1615 N N . GLN A 1 205 ? -12.626 -0.935 18.392 1.00 87.94 205 GLN A N 1
ATOM 1616 C CA . GLN A 1 205 ? -14.075 -0.941 18.574 1.00 87.94 205 GLN A CA 1
ATOM 1617 C C . GLN A 1 205 ? -14.793 -1.452 17.325 1.00 87.94 205 GLN A C 1
ATOM 1619 O O . GLN A 1 205 ? -15.683 -2.295 17.441 1.00 87.94 205 GLN A O 1
ATOM 1624 N N . ILE A 1 206 ? -14.387 -1.009 16.130 1.00 88.56 206 ILE A N 1
ATOM 1625 C CA . ILE A 1 206 ? -14.981 -1.481 14.875 1.00 88.56 206 ILE A CA 1
ATOM 1626 C C . ILE A 1 206 ? -14.667 -2.965 14.665 1.00 88.56 206 ILE A C 1
ATOM 1628 O O . ILE A 1 206 ? -15.576 -3.741 14.382 1.00 88.56 206 ILE A O 1
ATOM 1632 N N . MET A 1 207 ? -13.420 -3.402 14.865 1.00 89.06 207 MET A N 1
ATOM 1633 C CA . MET A 1 207 ? -13.048 -4.817 14.755 1.00 89.06 207 MET A CA 1
ATOM 1634 C C . MET A 1 207 ? -13.846 -5.695 15.727 1.00 89.06 207 MET A C 1
ATOM 1636 O O . MET A 1 207 ? -14.323 -6.762 15.341 1.00 89.06 207 MET A O 1
ATOM 1640 N N . CYS A 1 208 ? -14.025 -5.248 16.972 1.00 88.75 208 CYS A N 1
ATOM 1641 C CA . CYS A 1 208 ? -14.834 -5.934 17.976 1.00 88.75 208 CYS A CA 1
ATOM 1642 C C . CYS A 1 208 ? -16.316 -5.974 17.576 1.00 88.75 208 CYS A C 1
ATOM 1644 O O . CYS A 1 208 ? -16.941 -7.032 17.600 1.00 88.75 208 CYS A O 1
ATOM 1646 N N . HIS A 1 209 ? -16.870 -4.850 17.123 1.00 86.25 209 HIS A N 1
ATOM 1647 C CA . HIS A 1 209 ? -18.252 -4.773 16.662 1.00 86.25 209 HIS A CA 1
ATOM 1648 C C . HIS A 1 209 ? -18.515 -5.725 15.488 1.00 86.25 209 HIS A C 1
ATOM 1650 O O . HIS A 1 209 ? -19.468 -6.500 15.515 1.00 86.25 209 HIS A O 1
ATOM 1656 N N . MET A 1 210 ? -17.625 -5.746 14.495 1.00 83.62 210 MET A N 1
ATOM 1657 C CA . MET A 1 210 ? -17.742 -6.616 13.322 1.00 83.62 210 MET A CA 1
ATOM 1658 C C . MET A 1 210 ? -17.649 -8.103 13.689 1.00 83.62 210 MET A C 1
ATOM 1660 O O . MET A 1 210 ? -18.286 -8.932 13.039 1.00 83.62 210 MET A O 1
ATOM 1664 N N . LYS A 1 211 ? -16.928 -8.453 14.768 1.00 87.19 211 LYS A N 1
ATOM 1665 C CA . LYS A 1 211 ? -16.922 -9.822 15.314 1.00 87.19 211 LYS A CA 1
ATOM 1666 C C . LYS A 1 211 ? -18.280 -10.259 15.877 1.00 87.19 211 LYS A C 1
ATOM 1668 O O . LYS A 1 211 ? -18.564 -11.455 15.867 1.00 87.19 211 LYS A O 1
ATOM 1673 N N . ASN A 1 212 ? -19.088 -9.313 16.348 1.00 85.69 212 ASN A N 1
ATOM 1674 C CA . ASN A 1 212 ? -20.417 -9.577 16.904 1.00 85.69 212 ASN A CA 1
ATOM 1675 C C . ASN A 1 212 ? -21.521 -9.530 15.842 1.00 85.69 212 ASN A C 1
ATOM 1677 O O . ASN A 1 212 ? -22.569 -10.139 16.022 1.00 85.69 212 ASN A O 1
ATOM 1681 N N . VAL A 1 213 ? -21.297 -8.790 14.755 1.00 85.62 213 VAL A N 1
ATOM 1682 C CA . VAL A 1 213 ? -22.276 -8.597 13.678 1.00 85.62 213 VAL A CA 1
ATOM 1683 C C . VAL A 1 213 ? -22.220 -9.706 12.634 1.00 85.62 213 VAL A C 1
ATOM 1685 O O . VAL A 1 213 ? -23.263 -10.189 12.209 1.00 85.62 213 VAL A O 1
ATOM 1688 N N . PHE A 1 214 ? -21.018 -10.088 12.208 1.00 83.25 214 PHE A N 1
ATOM 1689 C CA . PHE A 1 214 ? -20.824 -11.113 11.185 1.00 83.25 214 PHE A CA 1
ATOM 1690 C C . PHE A 1 214 ? -20.450 -12.436 11.832 1.00 83.25 214 PHE A C 1
ATOM 1692 O O . PHE A 1 214 ? -19.815 -12.460 12.882 1.00 83.25 214 PHE A O 1
ATOM 1699 N N . THR A 1 215 ? -20.787 -13.548 11.198 1.00 88.12 215 THR A N 1
ATOM 1700 C CA . THR A 1 215 ? -20.304 -14.876 11.582 1.00 88.12 215 THR A CA 1
ATOM 1701 C C . THR A 1 215 ? -18.818 -15.042 11.248 1.00 88.12 215 THR A C 1
ATOM 1703 O O . THR A 1 215 ? -18.206 -14.230 10.550 1.00 88.12 215 THR A O 1
ATOM 1706 N N . LYS A 1 216 ? -18.191 -16.109 11.759 1.00 88.00 216 LYS A N 1
ATOM 1707 C CA . LYS A 1 216 ? -16.794 -16.427 11.422 1.00 88.00 216 LYS A CA 1
ATOM 1708 C C . LYS A 1 216 ? -16.619 -16.685 9.921 1.00 88.00 216 LYS A C 1
ATOM 1710 O O . LYS A 1 216 ? -15.630 -16.220 9.360 1.00 88.00 216 LYS A O 1
ATOM 1715 N N . ASP A 1 217 ? -17.575 -17.366 9.297 1.00 85.31 217 ASP A N 1
ATOM 1716 C CA . ASP A 1 217 ? -17.506 -17.738 7.884 1.00 85.31 217 ASP A CA 1
ATOM 1717 C C . ASP A 1 217 ? -17.696 -16.524 6.978 1.00 85.31 217 ASP A C 1
ATOM 1719 O O . ASP A 1 217 ? -16.907 -16.330 6.057 1.00 85.31 217 ASP A O 1
ATOM 1723 N N . GLU A 1 218 ? -18.648 -15.639 7.290 1.00 81.69 218 GLU A N 1
ATOM 1724 C CA . GLU A 1 218 ? -18.809 -14.366 6.573 1.00 81.69 218 GLU A CA 1
ATOM 1725 C C . GLU A 1 218 ? -17.542 -13.513 6.677 1.00 81.69 218 GLU A C 1
ATOM 1727 O O . GLU A 1 218 ? -17.044 -13.011 5.671 1.00 81.69 218 GLU A O 1
ATOM 1732 N N . ARG A 1 219 ? -16.945 -13.407 7.873 1.00 83.06 219 ARG A N 1
ATOM 1733 C CA . ARG A 1 219 ? -15.671 -12.691 8.044 1.00 83.06 219 ARG A CA 1
ATOM 1734 C C . ARG A 1 219 ? -14.534 -13.330 7.254 1.00 83.06 219 ARG A C 1
ATOM 1736 O O . ARG A 1 219 ? -13.719 -12.605 6.695 1.00 83.06 219 ARG A O 1
ATOM 1743 N N . ALA A 1 220 ? -14.464 -14.657 7.190 1.00 79.56 220 ALA A N 1
ATOM 1744 C CA . ALA A 1 220 ? -13.453 -15.352 6.399 1.00 79.56 220 ALA A CA 1
ATOM 1745 C C . ALA A 1 220 ? -13.652 -15.118 4.892 1.00 79.56 220 ALA A C 1
ATOM 1747 O O . ALA A 1 220 ? -12.685 -14.841 4.184 1.00 79.56 220 ALA A O 1
ATOM 1748 N N . GLN A 1 221 ? -14.898 -15.154 4.412 1.00 77.50 221 GLN A N 1
ATOM 1749 C CA . GLN A 1 221 ? -15.250 -14.861 3.019 1.00 77.50 221 GLN A CA 1
ATOM 1750 C C . GLN A 1 221 ? -14.926 -13.413 2.639 1.00 77.50 221 GLN A C 1
ATOM 1752 O O . GLN A 1 221 ? -14.349 -13.166 1.582 1.00 77.50 221 GLN A O 1
ATOM 1757 N N . MET A 1 222 ? -15.225 -12.465 3.530 1.00 74.69 222 MET A N 1
ATOM 1758 C CA . MET A 1 222 ? -14.860 -11.052 3.394 1.00 74.69 222 MET A CA 1
ATOM 1759 C C . MET A 1 222 ? -13.354 -10.805 3.529 1.00 74.69 222 MET A C 1
ATOM 1761 O O . MET A 1 222 ? -12.905 -9.697 3.243 1.00 74.69 222 MET A O 1
ATOM 1765 N N . LYS A 1 223 ? -12.592 -11.804 4.003 1.00 82.50 223 LYS A N 1
ATOM 1766 C CA . LYS A 1 223 ? -11.192 -11.667 4.431 1.00 82.50 223 LYS A CA 1
ATOM 1767 C C . LYS A 1 223 ? -11.039 -10.493 5.400 1.00 82.50 223 LYS A C 1
ATOM 1769 O O . LYS A 1 223 ? -10.213 -9.612 5.218 1.00 82.50 223 LYS A O 1
ATOM 1774 N N . TRP A 1 224 ? -11.918 -10.448 6.397 1.00 85.00 224 TRP A N 1
ATOM 1775 C CA . TRP A 1 224 ? -12.022 -9.329 7.320 1.00 85.00 224 TRP A CA 1
ATOM 1776 C C . TRP A 1 224 ? -10.782 -9.229 8.219 1.00 85.00 224 TRP A C 1
ATOM 1778 O O . TRP A 1 224 ? -10.659 -9.945 9.216 1.00 85.00 224 TRP A O 1
ATOM 1788 N N . ASP A 1 225 ? -9.895 -8.307 7.864 1.00 89.50 225 ASP A N 1
ATOM 1789 C CA . ASP A 1 225 ? -8.670 -7.952 8.573 1.00 89.50 225 ASP A CA 1
ATOM 1790 C C . ASP A 1 225 ? -8.537 -6.417 8.705 1.00 89.50 225 ASP A C 1
ATOM 1792 O O . ASP A 1 225 ? -9.443 -5.654 8.351 1.00 89.50 225 ASP A O 1
ATOM 1796 N N . LEU A 1 226 ? -7.415 -5.945 9.256 1.00 92.69 226 LEU A N 1
ATOM 1797 C CA . LEU A 1 226 ? -7.182 -4.514 9.472 1.00 92.69 226 LEU A CA 1
ATOM 1798 C C . LEU A 1 226 ? -6.955 -3.718 8.173 1.00 92.69 226 LEU A C 1
ATOM 1800 O O . LEU A 1 226 ? -7.287 -2.530 8.137 1.00 92.69 226 LEU A O 1
ATOM 1804 N N . ILE A 1 227 ? -6.434 -4.343 7.113 1.00 91.44 227 ILE A N 1
ATOM 1805 C CA . ILE A 1 227 ? -6.249 -3.709 5.798 1.00 91.44 227 ILE A CA 1
ATOM 1806 C C . ILE A 1 227 ? -7.618 -3.534 5.132 1.00 91.44 227 ILE A C 1
ATOM 1808 O O . ILE A 1 227 ? -7.953 -2.451 4.652 1.00 91.44 227 ILE A O 1
ATOM 1812 N N . MET A 1 228 ? -8.461 -4.566 5.185 1.00 86.88 228 MET A N 1
ATOM 1813 C CA . MET A 1 228 ? -9.838 -4.518 4.702 1.00 86.88 228 MET A CA 1
ATOM 1814 C C . MET A 1 228 ? -10.702 -3.530 5.488 1.00 86.88 228 MET A C 1
ATOM 1816 O O . MET A 1 228 ? -11.569 -2.876 4.898 1.00 86.88 228 MET A O 1
ATOM 1820 N N . LEU A 1 229 ? -10.461 -3.360 6.791 1.00 89.75 229 LEU A N 1
ATOM 1821 C CA . LEU A 1 229 ? -11.102 -2.308 7.580 1.00 89.75 229 LEU A CA 1
ATOM 1822 C C . LEU A 1 229 ? -10.702 -0.904 7.096 1.00 89.75 229 LEU A C 1
ATOM 1824 O O . LEU A 1 229 ? -11.591 -0.084 6.853 1.00 89.75 229 LEU A O 1
ATOM 1828 N N . GLU A 1 230 ? -9.406 -0.615 6.921 1.00 91.44 230 GLU A N 1
ATOM 1829 C CA . GLU A 1 230 ? -8.950 0.673 6.362 1.00 91.44 230 GLU A CA 1
ATOM 1830 C C . GLU A 1 230 ? -9.611 0.933 5.006 1.00 91.44 230 GLU A C 1
ATOM 1832 O O . GLU A 1 230 ? -10.209 1.995 4.786 1.00 91.44 230 GLU A O 1
ATOM 1837 N N . HIS A 1 231 ? -9.606 -0.083 4.145 1.00 84.69 231 HIS A N 1
ATOM 1838 C CA . HIS A 1 231 ? -10.202 0.002 2.827 1.00 84.69 231 HIS A CA 1
ATOM 1839 C C . HIS A 1 231 ? -11.702 0.325 2.893 1.00 84.69 231 HIS A C 1
ATOM 1841 O O . HIS A 1 231 ? -12.199 1.213 2.191 1.00 84.69 231 HIS A O 1
ATOM 1847 N N . SER A 1 232 ? -12.422 -0.352 3.785 1.00 83.94 232 SER A N 1
ATOM 1848 C CA . SER A 1 232 ? -13.852 -0.139 4.013 1.00 83.94 232 SER A CA 1
ATOM 1849 C C . SER A 1 232 ? -14.142 1.285 4.499 1.00 83.94 232 SER A C 1
ATOM 1851 O O . SER A 1 232 ? -15.044 1.950 3.981 1.00 83.94 232 SER A O 1
ATOM 1853 N N . LEU A 1 233 ? -13.337 1.802 5.434 1.00 86.19 233 LEU A N 1
ATOM 1854 C CA . LEU A 1 233 ? -13.440 3.183 5.917 1.00 86.19 233 LEU A CA 1
ATOM 1855 C C . LEU A 1 233 ? -13.211 4.195 4.788 1.00 86.19 233 LEU A C 1
ATOM 1857 O O . LEU A 1 233 ? -13.927 5.193 4.697 1.00 86.19 233 LEU A O 1
ATOM 1861 N N . CYS A 1 234 ? -12.268 3.918 3.886 1.00 85.25 234 CYS A N 1
ATOM 1862 C CA . CYS A 1 234 ? -11.986 4.754 2.721 1.00 85.25 234 CYS A CA 1
ATOM 1863 C C . CYS A 1 234 ? -13.179 4.878 1.758 1.00 85.25 234 CYS A C 1
ATOM 1865 O O . CYS A 1 234 ? -13.380 5.922 1.126 1.00 85.25 234 CYS A O 1
ATOM 1867 N N . LYS A 1 235 ? -14.012 3.838 1.667 1.00 81.31 235 LYS A N 1
ATOM 1868 C CA . LYS A 1 235 ? -15.195 3.807 0.795 1.00 81.31 235 LYS A CA 1
ATOM 1869 C C . LYS A 1 235 ? -16.467 4.302 1.471 1.00 81.31 235 LYS A C 1
ATOM 1871 O O . LYS A 1 235 ? -17.398 4.682 0.760 1.00 81.31 235 LYS A O 1
ATOM 1876 N N . LEU A 1 236 ? -16.495 4.379 2.801 1.00 80.06 236 LEU A N 1
ATOM 1877 C CA . LEU A 1 236 ? -17.691 4.700 3.581 1.00 80.06 236 LEU A CA 1
ATOM 1878 C C . LEU A 1 236 ? -18.406 5.977 3.111 1.00 80.06 236 LEU A C 1
ATOM 1880 O O . LEU A 1 236 ? -19.628 5.982 2.968 1.00 80.06 236 LEU A O 1
ATOM 1884 N N . LYS A 1 237 ? -17.653 7.042 2.802 1.00 70.19 237 LYS A N 1
ATOM 1885 C CA . LYS A 1 237 ? -18.228 8.291 2.275 1.00 70.19 237 LYS A CA 1
ATOM 1886 C C . LYS A 1 237 ? -19.003 8.053 0.971 1.00 70.19 237 LYS A C 1
ATOM 1888 O O . LYS A 1 237 ? -20.164 8.429 0.864 1.00 70.19 237 LYS A O 1
ATOM 1893 N N . ARG A 1 238 ? -18.378 7.370 0.004 1.00 69.25 238 ARG A N 1
ATOM 1894 C CA . ARG A 1 238 ? -18.980 7.080 -1.312 1.00 69.25 238 ARG A CA 1
ATOM 1895 C C . ARG A 1 238 ? -20.208 6.184 -1.186 1.00 69.25 238 ARG A C 1
ATOM 1897 O O . ARG A 1 238 ? -21.161 6.335 -1.945 1.00 69.25 238 ARG A O 1
ATOM 1904 N N . LEU A 1 239 ? -20.165 5.248 -0.242 1.00 65.62 239 LEU A N 1
ATOM 1905 C CA . LEU A 1 239 ? -21.265 4.339 0.041 1.00 65.62 239 LEU A CA 1
ATOM 1906 C C . LEU A 1 239 ? -22.485 5.100 0.562 1.00 65.62 239 LEU A C 1
ATOM 1908 O O . LEU A 1 239 ? -23.585 4.908 0.050 1.00 65.62 239 LEU A O 1
ATOM 1912 N N . LYS A 1 240 ? -22.295 6.011 1.522 1.00 65.25 240 LYS A N 1
ATOM 1913 C CA . LYS A 1 240 ? -23.392 6.843 2.023 1.00 65.25 240 LYS A CA 1
ATOM 1914 C C . LYS A 1 240 ? -23.984 7.725 0.932 1.00 65.25 240 LYS A C 1
ATOM 1916 O O . LYS A 1 240 ? -25.203 7.756 0.814 1.00 65.25 240 LYS A O 1
ATOM 1921 N N . ASP A 1 241 ? -23.154 8.388 0.128 1.00 63.31 241 ASP A N 1
ATOM 1922 C CA . ASP A 1 241 ? -23.633 9.255 -0.957 1.00 63.31 241 ASP A CA 1
ATOM 1923 C C . ASP A 1 241 ? -24.541 8.478 -1.927 1.00 63.31 241 ASP A C 1
ATOM 1925 O O . ASP A 1 241 ? -25.593 8.966 -2.329 1.00 63.31 241 ASP A O 1
ATOM 1929 N N . ARG A 1 242 ? -24.188 7.223 -2.239 1.00 59.69 242 ARG A N 1
ATOM 1930 C CA . ARG A 1 242 ? -25.011 6.330 -3.070 1.00 59.69 242 ARG A CA 1
ATOM 1931 C C . ARG A 1 242 ? -26.306 5.896 -2.393 1.00 59.69 242 ARG A C 1
ATOM 1933 O O . ARG A 1 242 ? -27.341 5.874 -3.043 1.00 59.69 242 ARG A O 1
ATOM 1940 N N . VAL A 1 243 ? -26.255 5.541 -1.110 1.00 55.44 243 VAL A N 1
ATOM 1941 C CA . VAL A 1 243 ? -27.448 5.124 -0.357 1.00 55.44 243 VAL A CA 1
ATOM 1942 C C . VAL A 1 243 ? -28.427 6.287 -0.207 1.00 55.44 243 VAL A C 1
ATOM 1944 O O . VAL A 1 243 ? -29.622 6.090 -0.380 1.00 55.44 243 VAL A O 1
ATOM 1947 N N . MET A 1 244 ? -27.928 7.494 0.068 1.00 52.72 244 MET A N 1
ATOM 1948 C CA . MET A 1 244 ? -28.752 8.696 0.198 1.00 52.72 244 MET A CA 1
ATOM 1949 C C . MET A 1 244 ? -29.303 9.186 -1.145 1.00 52.72 244 MET A C 1
ATOM 1951 O O . MET A 1 244 ? -30.356 9.796 -1.150 1.00 52.72 244 MET A O 1
ATOM 1955 N N . ALA A 1 245 ? -28.633 8.916 -2.270 1.00 53.94 245 ALA A N 1
ATOM 1956 C CA . ALA A 1 245 ? -29.156 9.231 -3.603 1.00 53.94 245 ALA A CA 1
ATOM 1957 C C . ALA A 1 245 ? -30.277 8.280 -4.070 1.00 53.94 245 ALA A C 1
ATOM 1959 O O . ALA A 1 245 ? -30.974 8.582 -5.035 1.00 53.94 245 ALA A O 1
ATOM 1960 N N . CYS A 1 246 ? -30.428 7.123 -3.419 1.00 42.16 246 CYS A N 1
ATOM 1961 C CA . CYS A 1 246 ? -31.484 6.145 -3.696 1.00 42.16 246 CYS A CA 1
ATOM 1962 C C . CYS A 1 246 ? -32.705 6.287 -2.767 1.00 42.16 246 CYS A C 1
ATOM 1964 O O . CYS A 1 246 ? -33.613 5.457 -2.843 1.00 42.16 246 CYS A O 1
ATOM 1966 N N . ILE A 1 247 ? -32.699 7.275 -1.867 1.00 41.22 247 ILE A N 1
ATOM 1967 C CA . ILE A 1 247 ? -33.792 7.626 -0.947 1.00 41.22 247 ILE A CA 1
ATOM 1968 C C . ILE A 1 247 ? -34.334 8.985 -1.378 1.00 41.22 247 ILE A C 1
ATOM 1970 O O . ILE A 1 247 ? -35.575 9.122 -1.393 1.00 41.22 247 ILE A O 1
#